Protein AF-A0A7S2KSL6-F1 (afdb_monomer_lite)

Sequence (203 aa):
ATVSHYGGCGVCSNAQDTATLLEHNGDLEELSYLCGVDFNLQRQEGLESTTIFQNTIQCFENMGFTSMCSVIRTQYLLANAGACRIQCAADQPWAVTPNDPDTCEKNPCIQCTDTATLQALRAFAGREQTVSGIITNIAQPCDQFPPLNLDPCPGTGALDDSTYAPSSPPNEAPSSSGFYLCHARIATAFTFLLSFGAVWLQL

pLDDT: mean 71.71, std 21.67, range [28.78, 98.31]

Secondary structure (DSSP, 8-state):
------S---TT-SHHHHHHHHHTTTTHHHHHHHHHHHHHHHHHTT--HHHHHHHHHHHHHHHT--HHHHHHHHHHHHHHHHHSTTTT-TTSTTTT-SB-TTT--B-HHHHHHIIIIIHHHHHHT---GGGTT---SS---TTSS------SSTT-S---TTS-----PPP-PPP-----------SSGGGSTTS-TT--S--

Organism: NCBI:txid163516

Foldseek 3Di:
DDDFFDADAAPQNDPQSVVLCQVCAACPVVLLVVLVVQLVVCVVVVDDPVVSLVVSLVSVVVSRTDSQLSNLSSVLSVQLCVFQVVQQPCPDPCNVAQADPVPLHGGSSVVRSCPRRVVVSCVHNNDDCVRNVNDHSRDDPPVSGDPPPPPVPPDVPDDPPPPDDDDDDDDDDDDDDDDDDDDDDDPDPPPPPPPPPPPPDDD

Structure (mmCIF, N/CA/C/O backbone):
data_AF-A0A7S2KSL6-F1
#
_entry.id   AF-A0A7S2KSL6-F1
#
loop_
_atom_site.group_PDB
_atom_site.id
_atom_site.type_symbol
_atom_site.label_atom_id
_atom_site.label_alt_id
_atom_site.label_comp_id
_atom_site.label_asym_id
_atom_site.label_entity_id
_atom_site.label_seq_id
_atom_site.pdbx_PDB_ins_code
_atom_site.Cartn_x
_atom_site.Cartn_y
_atom_site.Cartn_z
_atom_site.occupancy
_atom_site.B_iso_or_equiv
_atom_site.auth_seq_id
_atom_site.auth_comp_id
_atom_site.auth_asym_id
_atom_site.auth_atom_id
_atom_site.pdbx_PDB_model_num
ATOM 1 N N . ALA A 1 1 ? 5.153 -27.958 -11.351 1.00 44.19 1 ALA A N 1
ATOM 2 C CA . ALA A 1 1 ? 4.894 -26.560 -10.952 1.00 44.19 1 ALA A CA 1
ATOM 3 C C . ALA A 1 1 ? 6.235 -25.879 -10.718 1.00 44.19 1 ALA A C 1
ATOM 5 O O . ALA A 1 1 ? 7.018 -26.399 -9.932 1.00 44.19 1 ALA A O 1
ATOM 6 N N . THR A 1 2 ? 6.523 -24.788 -11.428 1.00 44.00 2 THR A N 1
ATOM 7 C CA . THR A 1 2 ? 7.762 -24.013 -11.250 1.00 44.00 2 THR A CA 1
ATOM 8 C C . THR A 1 2 ? 7.497 -22.890 -10.258 1.00 44.00 2 THR A C 1
ATOM 10 O O . THR A 1 2 ? 6.486 -22.198 -10.362 1.00 44.00 2 THR A O 1
ATOM 13 N N . VAL A 1 3 ? 8.381 -22.728 -9.276 1.00 44.62 3 VAL A N 1
ATOM 14 C CA . VAL A 1 3 ? 8.321 -21.625 -8.312 1.00 44.62 3 VAL A CA 1
ATOM 15 C C . VAL A 1 3 ? 8.627 -20.329 -9.064 1.00 44.62 3 VAL A C 1
ATOM 17 O O . VAL A 1 3 ? 9.759 -20.108 -9.477 1.00 44.62 3 VAL A O 1
ATOM 20 N N . SER A 1 4 ? 7.615 -19.490 -9.283 1.00 51.94 4 SER A N 1
ATOM 21 C CA . SER A 1 4 ? 7.741 -18.217 -10.009 1.00 51.94 4 SER A CA 1
ATOM 22 C C . SER A 1 4 ? 8.128 -17.026 -9.122 1.00 51.94 4 SER A C 1
ATOM 24 O O . SER A 1 4 ? 8.047 -15.888 -9.571 1.00 51.94 4 SER A O 1
ATOM 26 N N . HIS A 1 5 ? 8.498 -17.256 -7.859 1.00 50.75 5 HIS A N 1
ATOM 27 C CA . HIS A 1 5 ? 8.681 -16.194 -6.868 1.00 50.75 5 HIS A CA 1
ATOM 28 C C . HIS A 1 5 ? 9.956 -16.360 -6.036 1.00 50.75 5 HIS A C 1
ATOM 30 O O . HIS A 1 5 ? 10.400 -17.476 -5.773 1.00 50.75 5 HIS A O 1
ATOM 36 N N . TYR A 1 6 ? 10.490 -15.234 -5.558 1.00 46.66 6 TYR A N 1
ATOM 37 C CA . TYR A 1 6 ? 11.565 -15.159 -4.564 1.00 46.66 6 TYR A CA 1
ATOM 38 C C . TYR A 1 6 ? 11.017 -14.611 -3.226 1.00 46.66 6 TYR A C 1
ATOM 40 O O . TYR A 1 6 ? 10.126 -13.763 -3.231 1.00 46.66 6 TYR A O 1
ATOM 48 N N . G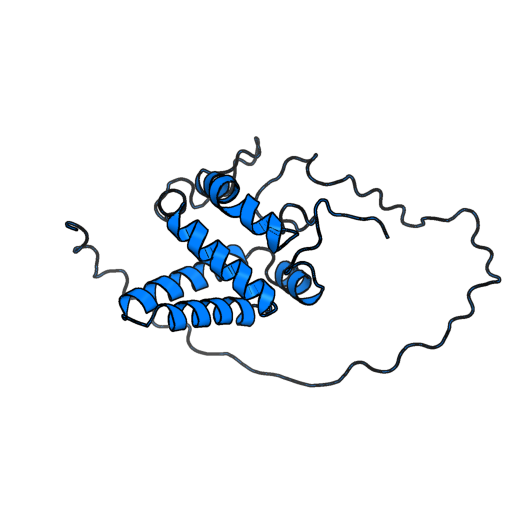LY A 1 7 ? 11.534 -15.082 -2.080 1.00 56.03 7 GLY A N 1
ATOM 49 C CA . GLY A 1 7 ? 11.139 -14.633 -0.727 1.00 56.03 7 GLY A CA 1
ATOM 50 C C . GLY A 1 7 ? 10.279 -15.628 0.075 1.00 56.03 7 GLY A C 1
ATOM 51 O O . GLY A 1 7 ? 9.947 -16.708 -0.406 1.00 56.03 7 GLY A O 1
ATOM 52 N N . GLY A 1 8 ? 9.954 -15.284 1.330 1.00 58.94 8 GLY A N 1
ATOM 53 C CA . GLY A 1 8 ? 9.119 -16.109 2.217 1.00 58.94 8 GLY A CA 1
ATOM 54 C C . GLY A 1 8 ? 7.616 -15.937 1.964 1.00 58.94 8 GLY A C 1
ATOM 55 O O . GLY A 1 8 ? 7.161 -14.855 1.594 1.00 58.94 8 GLY A O 1
ATOM 56 N N . CYS A 1 9 ? 6.827 -16.992 2.193 1.00 68.44 9 CYS A N 1
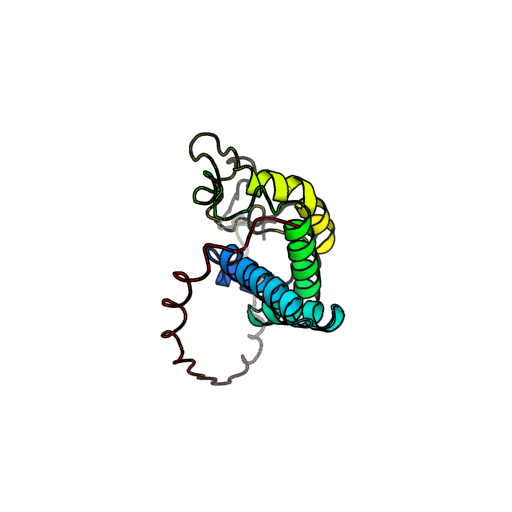ATOM 57 C CA . CYS A 1 9 ? 5.368 -16.877 2.259 1.00 68.44 9 CYS A CA 1
ATOM 58 C C . CYS A 1 9 ? 4.995 -16.107 3.531 1.00 68.44 9 CYS A C 1
ATOM 60 O O . CYS A 1 9 ? 5.179 -16.618 4.634 1.00 68.44 9 CYS A O 1
ATOM 62 N N . GLY A 1 10 ? 4.503 -14.882 3.376 1.00 76.38 10 GLY A N 1
ATOM 63 C CA . GLY A 1 10 ? 4.034 -14.063 4.492 1.00 76.38 10 GLY A CA 1
ATOM 64 C C . GLY A 1 10 ? 2.519 -14.115 4.657 1.00 76.38 10 GLY A C 1
ATOM 65 O O . GLY A 1 10 ? 1.817 -14.844 3.954 1.00 76.38 10 GLY A O 1
ATOM 66 N N . VAL A 1 11 ? 2.015 -13.311 5.588 1.00 85.12 11 VAL A N 1
ATOM 67 C CA . VAL A 1 11 ? 0.604 -13.266 6.000 1.00 85.12 11 VAL A CA 1
ATOM 68 C C . VAL A 1 11 ? -0.347 -12.999 4.824 1.00 85.12 11 VAL A C 1
ATOM 70 O O . VAL A 1 11 ? -1.431 -13.572 4.786 1.00 85.12 11 VAL A O 1
ATOM 73 N N . CYS A 1 12 ? 0.085 -12.209 3.836 1.00 86.88 12 CYS A N 1
ATOM 74 C CA . CYS A 1 12 ? -0.682 -11.856 2.637 1.00 86.88 12 CYS A CA 1
ATOM 75 C C . CYS A 1 12 ? -0.470 -12.816 1.448 1.00 86.88 12 CYS A C 1
ATOM 77 O O . CYS A 1 12 ? -0.846 -12.497 0.325 1.00 86.88 12 CYS A O 1
ATOM 79 N N . SER A 1 13 ? 0.196 -13.963 1.632 1.00 85.88 13 SER A N 1
ATOM 80 C CA . SER A 1 13 ? 0.570 -14.872 0.527 1.00 85.88 13 SER A CA 1
ATOM 81 C C . SER A 1 13 ? -0.388 -16.061 0.339 1.00 85.88 13 SER A C 1
ATOM 83 O O . SER A 1 13 ? -0.014 -17.054 -0.289 1.00 85.88 13 SER A O 1
ATOM 85 N N . ASN A 1 14 ? -1.606 -15.991 0.886 1.00 86.12 14 ASN A N 1
ATOM 86 C CA . ASN A 1 14 ? -2.648 -16.997 0.662 1.00 86.12 14 ASN A CA 1
ATOM 87 C C . ASN A 1 14 ? -3.418 -16.743 -0.652 1.00 86.12 14 ASN A C 1
ATOM 89 O O . ASN A 1 14 ? -3.229 -15.725 -1.320 1.00 86.12 14 ASN A O 1
ATOM 93 N N . ALA A 1 15 ? -4.268 -17.700 -1.038 1.00 88.31 15 ALA A N 1
ATOM 94 C CA . ALA A 1 15 ? -5.001 -17.655 -2.303 1.00 88.31 15 ALA A CA 1
ATOM 95 C C . ALA A 1 15 ? -5.963 -16.459 -2.406 1.00 88.31 15 ALA A C 1
ATOM 97 O O . ALA A 1 15 ? -6.037 -15.854 -3.470 1.00 88.31 15 ALA A O 1
ATOM 98 N N . GLN A 1 16 ? -6.652 -16.103 -1.317 1.00 91.50 16 GLN A N 1
ATOM 99 C CA . GLN A 1 16 ? -7.584 -14.975 -1.295 1.00 91.50 16 GLN A CA 1
ATOM 100 C C . GLN A 1 16 ? -6.840 -13.655 -1.500 1.00 91.50 16 GLN A C 1
ATOM 102 O O . GLN A 1 16 ? -7.156 -12.917 -2.422 1.00 91.50 16 GLN A O 1
ATOM 107 N N . ASP A 1 17 ? -5.804 -13.392 -0.703 1.00 91.12 17 ASP A N 1
ATOM 108 C CA . ASP A 1 17 ? -5.041 -12.146 -0.813 1.00 91.12 17 ASP A CA 1
ATOM 109 C C . ASP A 1 17 ? -4.347 -12.026 -2.173 1.00 91.12 17 ASP A C 1
ATOM 111 O O . ASP A 1 17 ? -4.295 -10.947 -2.755 1.00 91.12 17 ASP A O 1
ATOM 115 N N . THR A 1 18 ? -3.861 -13.145 -2.721 1.00 87.25 18 THR A N 1
ATOM 116 C CA . THR A 1 18 ? -3.295 -13.167 -4.076 1.00 87.25 18 THR A CA 1
ATOM 117 C C . THR A 1 18 ? -4.358 -12.855 -5.131 1.00 87.25 18 THR A C 1
ATOM 119 O O . THR A 1 18 ? -4.070 -12.115 -6.067 1.00 87.25 18 THR A O 1
ATOM 122 N N . ALA A 1 19 ? -5.579 -13.381 -4.990 1.00 90.38 19 ALA A N 1
ATOM 123 C CA . ALA A 1 19 ? -6.682 -13.061 -5.893 1.00 90.38 19 ALA A CA 1
ATOM 124 C C . ALA A 1 19 ? -7.027 -11.567 -5.837 1.00 90.38 19 ALA A C 1
ATOM 126 O O . ALA A 1 19 ? -7.102 -10.942 -6.887 1.00 90.38 19 ALA A O 1
ATOM 127 N N . THR A 1 20 ? -7.098 -10.977 -4.642 1.00 92.00 20 THR A N 1
ATOM 128 C CA . THR A 1 20 ? -7.306 -9.533 -4.450 1.00 92.00 20 THR A CA 1
ATOM 129 C C . THR A 1 20 ? -6.222 -8.697 -5.138 1.00 92.00 20 THR A C 1
ATOM 131 O O . THR A 1 20 ? -6.521 -7.693 -5.778 1.00 92.00 20 THR A O 1
ATOM 134 N N . LEU A 1 21 ? -4.952 -9.120 -5.070 1.00 87.81 21 LEU A N 1
ATOM 135 C CA . LEU A 1 21 ? -3.858 -8.435 -5.774 1.00 87.81 21 LEU A CA 1
ATOM 136 C C . LEU A 1 21 ? -3.984 -8.484 -7.296 1.00 87.81 21 LEU A C 1
ATOM 138 O O . LEU A 1 21 ? -3.516 -7.559 -7.956 1.00 87.81 21 LEU A O 1
ATOM 142 N N . LEU A 1 22 ? -4.529 -9.575 -7.834 1.00 87.69 22 LEU A N 1
ATOM 143 C CA . LEU A 1 22 ? -4.737 -9.758 -9.269 1.00 87.69 22 LEU A CA 1
ATOM 144 C C . LEU A 1 22 ? -5.992 -9.029 -9.757 1.00 87.69 22 LEU A C 1
ATOM 146 O O . LEU A 1 22 ? -5.980 -8.498 -10.862 1.00 87.69 22 LEU A O 1
ATOM 150 N N . GLU A 1 23 ? -7.048 -9.012 -8.943 1.00 91.56 23 GLU A N 1
ATOM 151 C CA . GLU A 1 23 ? -8.298 -8.302 -9.219 1.00 91.56 23 GLU A CA 1
ATOM 152 C C . GLU A 1 23 ? -8.063 -6.794 -9.319 1.00 91.56 23 GLU A C 1
ATOM 154 O O . GLU A 1 23 ? -8.465 -6.186 -10.306 1.00 91.56 23 GLU A O 1
ATOM 159 N N . HIS A 1 24 ? -7.318 -6.228 -8.366 1.00 89.69 24 HIS A N 1
ATOM 160 C CA . HIS A 1 24 ? -6.964 -4.802 -8.329 1.00 89.69 24 HIS A CA 1
ATOM 161 C C . HIS A 1 24 ? -5.602 -4.519 -8.981 1.00 89.69 24 HIS A C 1
ATOM 163 O O . HIS A 1 24 ? -4.813 -3.677 -8.533 1.00 89.69 24 HIS A O 1
ATOM 169 N N . ASN A 1 25 ? -5.246 -5.291 -10.013 1.00 83.94 25 ASN A N 1
ATOM 170 C CA . ASN A 1 25 ? -3.998 -5.061 -10.727 1.00 83.94 25 ASN A CA 1
ATOM 171 C C . ASN A 1 25 ? -4.109 -3.802 -11.599 1.00 83.94 25 ASN A C 1
ATOM 173 O O . ASN A 1 25 ? -4.708 -3.829 -12.673 1.00 83.94 25 ASN A O 1
ATOM 177 N N . GLY A 1 26 ? -3.484 -2.716 -11.147 1.00 78.94 26 GLY A N 1
ATOM 178 C CA . GLY A 1 26 ? -3.447 -1.424 -11.838 1.00 78.94 26 GLY A CA 1
ATOM 179 C C . GLY A 1 26 ? -4.069 -0.275 -11.046 1.00 78.94 26 GLY A C 1
ATOM 180 O O . GLY A 1 26 ? -3.700 0.870 -11.284 1.00 78.94 26 GLY A O 1
ATOM 181 N N . ASP A 1 27 ? -4.940 -0.568 -10.080 1.00 84.12 27 ASP A N 1
ATOM 182 C CA . ASP A 1 27 ? -5.640 0.419 -9.247 1.00 84.12 27 ASP A CA 1
ATOM 183 C C . ASP A 1 27 ? -5.475 0.177 -7.737 1.00 84.12 27 ASP A C 1
ATOM 185 O O . ASP A 1 27 ? -5.869 1.026 -6.938 1.00 84.12 27 ASP A O 1
ATOM 189 N N . LEU A 1 28 ? -4.820 -0.916 -7.313 1.00 86.19 28 LEU A N 1
ATOM 190 C CA . LEU A 1 28 ? -4.573 -1.191 -5.892 1.00 86.19 28 LEU A CA 1
ATOM 191 C C . LEU A 1 28 ? -3.922 -0.012 -5.157 1.00 86.19 28 LEU A C 1
ATOM 193 O O . LEU A 1 28 ? -4.257 0.245 -4.000 1.00 86.19 28 LEU A O 1
ATOM 197 N N . GLU A 1 29 ? -2.980 0.690 -5.790 1.00 81.19 29 GLU A N 1
ATOM 198 C CA . GLU A 1 29 ? -2.324 1.855 -5.185 1.00 81.19 29 GLU A CA 1
ATOM 199 C C . GLU A 1 29 ? -3.311 3.008 -4.961 1.00 81.19 29 GLU A C 1
ATOM 201 O O . GLU A 1 29 ? -3.312 3.609 -3.885 1.00 81.19 29 GLU A O 1
ATOM 206 N N . GLU A 1 30 ? -4.196 3.268 -5.925 1.00 83.88 30 GLU A N 1
ATOM 207 C CA . GLU A 1 30 ? -5.243 4.288 -5.826 1.00 83.88 30 GLU A CA 1
ATOM 208 C C . GLU A 1 30 ? -6.266 3.924 -4.741 1.00 83.88 30 GLU A C 1
ATOM 210 O O . GLU A 1 30 ? -6.570 4.738 -3.867 1.00 83.88 30 GLU A O 1
ATOM 215 N N . LEU A 1 31 ? -6.730 2.674 -4.713 1.00 90.19 31 LEU A N 1
ATOM 216 C CA . LEU A 1 31 ? -7.641 2.180 -3.678 1.00 90.19 31 LEU A CA 1
ATOM 217 C C . LEU A 1 31 ? -7.005 2.241 -2.281 1.00 90.19 31 LEU A C 1
ATOM 219 O O . LEU A 1 31 ? -7.637 2.678 -1.317 1.00 90.19 31 LEU A O 1
ATOM 223 N N . SER A 1 32 ? -5.727 1.872 -2.166 1.00 89.44 32 SER A N 1
ATOM 224 C CA . SER A 1 32 ? -4.966 1.981 -0.913 1.00 89.44 32 SER A CA 1
ATOM 225 C C . SER A 1 32 ? -4.811 3.437 -0.468 1.00 89.44 32 SER A C 1
ATOM 227 O O . SER A 1 32 ? -4.898 3.733 0.726 1.00 89.44 32 SER A O 1
ATOM 229 N N . TYR A 1 33 ? -4.607 4.357 -1.416 1.00 86.38 33 TYR A N 1
ATOM 230 C CA . TYR A 1 33 ? -4.540 5.790 -1.144 1.00 86.38 33 TYR A CA 1
ATOM 231 C C . TYR A 1 33 ? -5.862 6.317 -0.579 1.00 86.38 33 TYR A C 1
ATOM 233 O O . TYR A 1 33 ? -5.842 7.066 0.399 1.00 86.38 33 TYR A O 1
ATOM 241 N N . LEU A 1 34 ? -7.007 5.879 -1.113 1.00 90.75 34 LEU A N 1
ATOM 242 C CA . LEU A 1 34 ? -8.321 6.268 -0.594 1.00 90.75 34 LEU A CA 1
ATOM 243 C C . LEU A 1 34 ? -8.525 5.841 0.866 1.00 90.75 34 LEU A C 1
ATOM 245 O O . LEU A 1 34 ? -9.035 6.636 1.655 1.00 90.75 34 LEU A O 1
ATOM 249 N N . CYS A 1 35 ? -8.041 4.661 1.272 1.00 94.69 35 CYS A N 1
ATOM 250 C CA . CYS A 1 35 ? -8.026 4.283 2.691 1.00 94.69 35 CYS A CA 1
ATOM 251 C C . CYS A 1 35 ? -7.180 5.241 3.546 1.00 94.69 35 CYS A C 1
ATOM 253 O O . CYS A 1 35 ? -7.528 5.542 4.687 1.00 94.69 35 CYS A O 1
ATOM 255 N N . GLY A 1 36 ? -6.071 5.749 3.000 1.00 90.50 36 GLY A N 1
ATOM 256 C CA . GLY A 1 36 ? -5.231 6.754 3.657 1.00 90.50 36 GLY A CA 1
ATOM 257 C C . GLY A 1 36 ? -5.886 8.132 3.750 1.00 90.50 36 GLY A C 1
ATOM 258 O O . GLY A 1 36 ? -5.708 8.832 4.750 1.00 90.50 36 GLY A O 1
ATOM 259 N N . VAL A 1 37 ? -6.660 8.534 2.740 1.00 89.19 37 VAL A N 1
ATOM 260 C CA . VAL A 1 37 ? -7.462 9.766 2.782 1.00 89.19 37 VAL A CA 1
ATOM 261 C C . VAL A 1 37 ? -8.520 9.663 3.875 1.00 89.19 37 VAL A C 1
ATOM 263 O O . VAL A 1 37 ? -8.602 10.555 4.719 1.00 89.19 37 VAL A O 1
ATOM 266 N N . ASP A 1 38 ? -9.262 8.558 3.910 1.00 92.50 38 ASP A N 1
ATOM 267 C CA . ASP A 1 38 ? -10.287 8.297 4.922 1.00 92.50 38 ASP A CA 1
ATOM 268 C C . ASP A 1 38 ? -9.699 8.293 6.345 1.00 92.50 38 ASP A C 1
ATOM 270 O O . ASP A 1 38 ? -10.200 8.991 7.227 1.00 92.50 38 ASP A O 1
ATOM 274 N N . PHE A 1 39 ? -8.545 7.643 6.546 1.00 92.94 39 PHE A N 1
ATOM 275 C CA . PHE A 1 39 ? -7.793 7.714 7.806 1.00 92.94 39 PHE A CA 1
ATOM 276 C C . PHE A 1 39 ? -7.545 9.164 8.259 1.00 92.94 39 PHE A C 1
ATOM 278 O O . PHE A 1 39 ? -7.735 9.511 9.428 1.00 92.94 39 PHE A O 1
ATOM 285 N N . ASN A 1 40 ? -7.109 10.035 7.341 1.00 88.88 40 ASN A N 1
ATOM 286 C CA . ASN A 1 40 ? -6.805 11.428 7.666 1.00 88.88 40 ASN A CA 1
ATOM 287 C C . ASN A 1 40 ? -8.062 12.256 7.956 1.00 88.88 40 ASN A C 1
ATOM 289 O O . ASN A 1 40 ? -8.020 13.090 8.862 1.00 88.88 40 ASN A O 1
ATOM 293 N N . LEU A 1 41 ? -9.157 12.026 7.227 1.00 92.12 41 LEU A N 1
ATOM 294 C CA . LEU A 1 41 ? -10.440 12.694 7.461 1.00 92.12 41 LEU A CA 1
ATOM 295 C C . LEU A 1 41 ? -10.999 12.339 8.840 1.00 92.12 41 LEU A C 1
ATOM 297 O O . LEU A 1 41 ? -11.276 13.233 9.635 1.00 92.12 41 LEU A O 1
ATOM 301 N N . GLN A 1 42 ? -11.041 11.053 9.186 1.00 94.06 42 GLN A N 1
ATOM 302 C CA . GLN A 1 42 ? -11.506 10.607 10.502 1.00 94.06 42 GLN A CA 1
ATOM 303 C C . GLN A 1 42 ? -10.665 11.188 11.649 1.00 94.06 42 GLN A C 1
ATOM 305 O O . GLN A 1 42 ? -11.186 11.549 12.707 1.00 94.06 42 GLN A O 1
ATOM 310 N N . ARG A 1 43 ? -9.350 11.342 11.438 1.00 91.75 43 ARG A N 1
ATOM 311 C CA . ARG A 1 43 ? -8.462 12.001 12.406 1.00 91.75 43 ARG A CA 1
ATOM 312 C C . ARG A 1 43 ? -8.809 13.481 12.599 1.00 91.75 43 ARG A C 1
ATOM 314 O O . ARG A 1 43 ? -8.683 13.986 13.711 1.00 91.75 43 ARG A O 1
ATOM 321 N N . GLN A 1 44 ? -9.222 14.180 11.541 1.00 93.38 44 GLN A N 1
ATOM 322 C CA . GLN A 1 44 ? -9.668 15.579 11.612 1.00 93.38 44 GLN A CA 1
ATOM 323 C C . GLN A 1 44 ? -11.037 15.719 12.287 1.00 93.38 44 GLN A C 1
ATOM 325 O O . GLN A 1 44 ? -11.268 16.694 12.997 1.00 93.38 44 GLN A O 1
ATOM 330 N N . GLU A 1 45 ? -11.910 14.729 12.115 1.00 95.56 45 GLU A N 1
ATOM 331 C CA . GLU A 1 45 ? -13.208 14.635 12.793 1.00 95.56 45 GLU A CA 1
ATOM 332 C C . GLU A 1 45 ? -13.089 14.289 14.289 1.00 95.56 45 GLU A C 1
ATOM 334 O O . GLU A 1 45 ? -14.080 14.329 15.018 1.00 95.56 45 GLU A O 1
ATOM 339 N N . GLY A 1 46 ? -11.878 13.992 14.770 1.00 95.44 46 GLY A N 1
ATOM 340 C CA . GLY A 1 46 ? -11.608 13.722 16.180 1.00 95.44 46 GLY A CA 1
ATOM 341 C C . GLY A 1 46 ? -12.002 12.315 16.625 1.00 95.44 46 GLY A C 1
ATOM 342 O O . GLY A 1 46 ? -12.257 12.109 17.811 1.00 95.44 46 GLY A O 1
ATOM 343 N N . LEU A 1 47 ? -12.064 11.349 15.701 1.00 96.50 47 LEU A N 1
ATOM 344 C CA . LEU A 1 47 ? -12.296 9.950 16.058 1.00 96.50 47 LEU A CA 1
ATOM 345 C C . LEU A 1 47 ? -11.118 9.387 16.870 1.00 96.50 47 LEU A C 1
ATOM 347 O O . LEU A 1 47 ? -9.957 9.751 16.677 1.00 96.50 47 LEU A O 1
ATOM 351 N N . GLU A 1 48 ? -11.428 8.449 17.764 1.00 96.88 48 GLU A N 1
ATOM 352 C CA . GLU A 1 48 ? -10.429 7.723 18.551 1.00 96.88 48 GLU A CA 1
ATOM 353 C C . GLU A 1 48 ? -9.482 6.916 17.654 1.00 96.88 48 GLU A C 1
ATOM 355 O O . GLU A 1 48 ? -9.924 6.211 16.744 1.00 96.88 48 GLU A O 1
ATOM 360 N N . SER A 1 49 ? -8.178 6.944 17.949 1.00 93.31 49 SER A N 1
ATOM 361 C CA . SER A 1 49 ? -7.140 6.286 17.136 1.00 93.31 49 SER A CA 1
ATOM 362 C C . SER A 1 49 ? -7.394 4.794 16.904 1.00 93.31 49 SER A C 1
ATOM 364 O O . SER A 1 49 ? -7.086 4.273 15.834 1.00 93.31 49 SER A O 1
ATOM 366 N N . THR A 1 50 ? -7.959 4.094 17.892 1.00 95.06 50 THR A N 1
ATOM 367 C CA . THR A 1 50 ? -8.331 2.676 17.769 1.00 95.06 50 THR A CA 1
ATOM 368 C C . THR A 1 50 ? -9.455 2.474 16.760 1.00 95.06 50 THR A C 1
ATOM 370 O O . THR A 1 50 ? -9.369 1.562 15.942 1.00 95.06 50 THR A O 1
ATOM 373 N N . THR A 1 51 ? -10.469 3.338 16.773 1.00 96.75 51 THR A N 1
ATOM 374 C CA . THR A 1 51 ? -11.568 3.326 15.801 1.00 96.75 51 THR A CA 1
ATOM 375 C C . THR A 1 51 ? -11.056 3.615 14.395 1.00 96.75 51 THR A C 1
ATOM 377 O O . THR A 1 51 ? -11.371 2.864 13.478 1.00 96.75 51 THR A O 1
ATOM 380 N N . ILE A 1 52 ? -10.210 4.638 14.230 1.00 95.38 52 ILE A N 1
ATOM 381 C CA . ILE A 1 52 ? -9.630 4.980 12.924 1.00 95.38 52 ILE A CA 1
ATOM 382 C C . ILE A 1 52 ? -8.835 3.790 12.370 1.00 95.38 52 ILE A C 1
ATOM 384 O O . ILE A 1 52 ? -9.019 3.402 11.219 1.00 95.38 52 ILE A O 1
ATOM 388 N N . PHE A 1 53 ? -7.995 3.164 13.201 1.00 95.56 53 PHE A N 1
ATOM 389 C CA . PHE A 1 53 ? -7.209 1.998 12.796 1.00 95.56 53 PHE A CA 1
ATOM 390 C C . PHE A 1 53 ? -8.096 0.831 12.335 1.00 95.56 53 PHE A C 1
ATOM 392 O O . PHE A 1 53 ? -7.821 0.232 11.298 1.00 95.56 53 PHE A O 1
ATOM 399 N N . GLN A 1 54 ? -9.184 0.539 13.058 1.00 97.62 54 GLN A N 1
ATOM 400 C CA . GLN A 1 54 ? -10.144 -0.503 12.668 1.00 97.62 54 GLN A CA 1
ATOM 401 C C . GLN A 1 54 ? -10.885 -0.160 11.372 1.00 97.62 54 GLN A C 1
ATOM 403 O O . GLN A 1 54 ? -11.023 -1.018 10.505 1.00 97.62 54 GLN A O 1
ATOM 408 N N . ASN A 1 55 ? -11.291 1.096 11.184 1.00 97.50 55 ASN A N 1
ATOM 409 C CA . ASN A 1 55 ? -11.924 1.532 9.941 1.00 97.50 55 ASN A CA 1
ATOM 410 C C . ASN A 1 55 ? -10.968 1.402 8.746 1.00 97.50 55 ASN A C 1
ATOM 412 O O . ASN A 1 55 ? -11.374 0.986 7.664 1.00 97.50 55 ASN A O 1
ATOM 416 N N . THR A 1 56 ? -9.677 1.687 8.939 1.00 96.75 56 THR A N 1
ATOM 417 C CA . THR A 1 56 ? -8.674 1.498 7.882 1.00 96.75 56 THR A CA 1
ATOM 418 C C . THR A 1 56 ? -8.404 0.022 7.583 1.00 96.75 56 THR A C 1
ATOM 420 O O . THR A 1 56 ? -8.191 -0.319 6.422 1.00 96.75 56 THR A O 1
ATOM 423 N N . ILE A 1 57 ? -8.450 -0.868 8.583 1.00 97.75 57 ILE A N 1
ATOM 424 C CA . ILE A 1 57 ? -8.428 -2.324 8.347 1.00 97.75 57 ILE A CA 1
ATOM 425 C C . ILE A 1 57 ? -9.637 -2.722 7.503 1.00 97.75 57 ILE A C 1
ATOM 427 O O . ILE A 1 57 ? -9.471 -3.365 6.469 1.00 97.75 57 ILE A O 1
ATOM 431 N N . GLN A 1 58 ? -10.833 -2.275 7.896 1.00 98.31 58 GLN A N 1
ATOM 432 C CA . GLN A 1 58 ? -12.069 -2.573 7.178 1.00 98.31 58 GLN A CA 1
ATOM 433 C C . GLN A 1 58 ? -12.017 -2.084 5.726 1.00 98.31 58 GLN A C 1
ATOM 435 O O . GLN A 1 58 ? -12.537 -2.749 4.836 1.00 98.31 58 GLN A O 1
ATOM 440 N N . CYS A 1 59 ? -11.359 -0.953 5.463 1.00 98.00 59 CYS A N 1
ATOM 441 C CA . CYS A 1 59 ? -11.152 -0.449 4.109 1.00 98.00 59 CYS A CA 1
ATOM 442 C C . CYS A 1 59 ? -10.392 -1.456 3.223 1.00 98.00 59 CYS A C 1
ATOM 444 O O . CYS A 1 59 ? -10.821 -1.720 2.102 1.00 98.00 59 CYS A O 1
ATOM 446 N N . PHE A 1 60 ? -9.327 -2.087 3.734 1.00 97.38 60 PHE A N 1
ATOM 447 C CA . PHE A 1 60 ? -8.608 -3.147 3.013 1.00 97.38 60 PHE A CA 1
ATOM 448 C C . PHE A 1 60 ? -9.3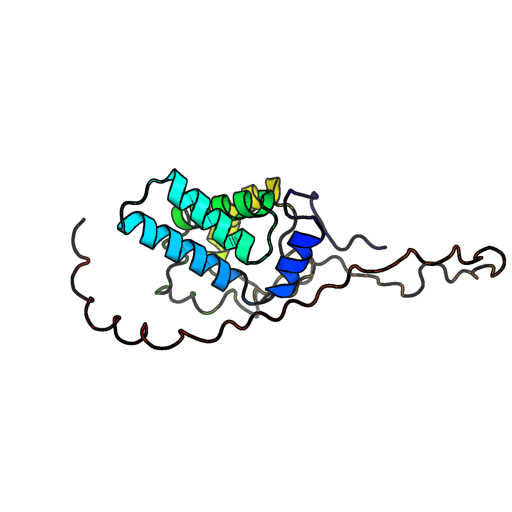93 -4.461 2.939 1.00 97.38 60 PHE A C 1
ATOM 450 O O . PHE A 1 60 ? -9.390 -5.115 1.897 1.00 97.38 60 PHE A O 1
ATOM 457 N N . GLU A 1 61 ? -10.109 -4.837 3.999 1.00 98.06 61 GLU A N 1
ATOM 458 C CA . GLU A 1 61 ? -10.970 -6.026 3.972 1.00 98.06 61 GLU A CA 1
ATOM 459 C C . GLU A 1 61 ? -12.073 -5.895 2.914 1.00 98.06 61 GLU A C 1
ATOM 461 O O . GLU A 1 61 ? -12.359 -6.850 2.194 1.00 98.06 61 GLU A O 1
ATOM 466 N N . ASN A 1 62 ? -12.630 -4.692 2.745 1.00 97.69 62 ASN A N 1
ATOM 467 C CA . ASN A 1 62 ? -13.632 -4.395 1.722 1.00 97.69 62 ASN A CA 1
ATOM 468 C C . ASN A 1 62 ? -13.080 -4.491 0.291 1.00 97.69 62 ASN A C 1
ATOM 470 O O . ASN A 1 62 ? -13.865 -4.674 -0.636 1.00 97.69 62 ASN A O 1
ATOM 474 N N . MET A 1 63 ? -11.758 -4.401 0.097 1.00 95.81 63 MET A N 1
ATOM 475 C CA . MET A 1 63 ? -11.131 -4.703 -1.198 1.00 95.81 63 MET A CA 1
ATOM 476 C C . MET A 1 63 ? -11.046 -6.207 -1.471 1.00 95.81 63 MET A C 1
ATOM 478 O O . MET A 1 63 ? -10.853 -6.594 -2.618 1.00 95.81 63 MET A O 1
ATOM 482 N N . GLY A 1 64 ? -11.168 -7.048 -0.438 1.00 96.69 64 GLY A N 1
ATOM 483 C CA . GLY A 1 64 ? -11.087 -8.506 -0.530 1.00 96.69 64 GLY A CA 1
ATOM 484 C C . GLY A 1 64 ? -9.927 -9.129 0.248 1.00 96.69 64 GLY A C 1
ATOM 485 O O . GLY A 1 64 ? -9.784 -10.354 0.244 1.00 96.69 64 GLY A O 1
ATOM 486 N N . PHE A 1 65 ? -9.083 -8.341 0.920 1.00 95.69 65 PHE A N 1
ATOM 487 C CA . PHE A 1 65 ? -7.995 -8.891 1.732 1.00 95.69 65 PHE A CA 1
ATOM 488 C C . PHE A 1 65 ? -8.520 -9.606 2.983 1.00 95.69 65 PHE A C 1
ATOM 490 O O . PHE A 1 65 ? -9.520 -9.226 3.591 1.00 95.69 65 PHE A O 1
ATOM 497 N N . THR A 1 66 ? -7.803 -10.637 3.413 1.00 95.88 66 THR A N 1
ATOM 498 C CA . THR A 1 66 ? -8.018 -11.281 4.706 1.00 95.88 66 THR A CA 1
ATOM 499 C C . THR A 1 66 ? -7.723 -10.309 5.846 1.00 95.88 66 THR A C 1
ATOM 501 O O . THR A 1 66 ? -6.905 -9.398 5.713 1.00 95.88 66 THR A O 1
ATOM 504 N N . SER A 1 67 ? -8.338 -10.528 7.010 1.00 95.75 67 SER A N 1
ATOM 505 C CA . SER A 1 67 ? -8.183 -9.622 8.157 1.00 95.75 67 SER A CA 1
ATOM 506 C C . SER A 1 67 ? -6.724 -9.434 8.582 1.00 95.75 67 SER A C 1
ATOM 508 O O . SER A 1 67 ? -6.244 -8.317 8.771 1.00 95.75 67 SER A O 1
ATOM 510 N N . MET A 1 68 ? -5.959 -10.528 8.629 1.00 92.00 68 MET A N 1
ATOM 511 C CA . MET A 1 68 ? -4.543 -10.468 8.989 1.00 92.00 68 MET A CA 1
ATOM 512 C C . MET A 1 68 ? -3.705 -9.721 7.944 1.00 92.00 68 MET A C 1
ATOM 514 O O . MET A 1 68 ? -2.803 -8.973 8.321 1.00 92.00 68 MET A O 1
ATOM 518 N N . CYS A 1 69 ? -3.995 -9.878 6.647 1.00 92.31 69 CYS A N 1
ATOM 519 C CA . CYS A 1 69 ? -3.309 -9.100 5.617 1.00 92.31 69 CYS A CA 1
ATOM 520 C C . CYS A 1 69 ? -3.687 -7.614 5.685 1.00 92.31 69 CYS A C 1
ATOM 522 O O . CYS A 1 69 ? -2.814 -6.752 5.578 1.00 92.31 69 CYS A O 1
ATOM 524 N N . SER A 1 70 ? -4.957 -7.312 5.950 1.00 95.19 70 SER A N 1
ATOM 525 C CA . SER A 1 70 ? -5.468 -5.949 6.107 1.00 95.19 70 SER A CA 1
ATOM 526 C C . SER A 1 70 ? -4.783 -5.205 7.251 1.00 95.19 70 SER A C 1
ATOM 528 O O . SER A 1 70 ? -4.363 -4.070 7.061 1.00 95.19 70 SER A O 1
ATOM 530 N N . VAL A 1 71 ? -4.534 -5.859 8.394 1.00 93.88 71 VAL A N 1
ATOM 531 C CA . VAL A 1 71 ? -3.733 -5.277 9.491 1.00 93.88 71 VAL A CA 1
ATOM 532 C C . VAL A 1 71 ? -2.341 -4.860 9.012 1.00 93.88 71 VAL A C 1
ATOM 534 O O . VAL A 1 71 ? -1.892 -3.748 9.299 1.00 93.88 71 VAL A O 1
ATOM 537 N N . ILE A 1 72 ? -1.651 -5.731 8.272 1.00 90.88 72 ILE A N 1
ATOM 538 C CA . ILE A 1 72 ? -0.306 -5.440 7.761 1.00 90.88 72 ILE A CA 1
ATOM 539 C C . ILE A 1 72 ? -0.343 -4.303 6.732 1.00 90.88 72 ILE A C 1
ATOM 541 O O . ILE A 1 72 ? 0.481 -3.389 6.796 1.00 90.88 72 ILE A O 1
ATOM 545 N N . ARG A 1 73 ? -1.325 -4.311 5.824 1.00 90.44 73 ARG A N 1
ATOM 546 C CA . ARG A 1 73 ? -1.552 -3.244 4.837 1.00 90.44 73 ARG A CA 1
ATOM 547 C C . ARG A 1 73 ? -1.831 -1.898 5.507 1.00 90.44 73 ARG A C 1
ATOM 549 O O . ARG A 1 73 ? -1.235 -0.900 5.110 1.00 90.44 73 ARG A O 1
ATOM 556 N N . THR A 1 74 ? -2.646 -1.869 6.561 1.00 92.88 74 THR A N 1
ATOM 557 C CA . THR A 1 74 ? -2.895 -0.663 7.361 1.00 92.88 74 THR A CA 1
ATOM 558 C C . THR A 1 74 ? -1.616 -0.158 8.016 1.00 92.88 74 THR A C 1
ATOM 560 O O . THR A 1 74 ? -1.297 1.019 7.891 1.00 92.88 74 THR A O 1
ATOM 563 N N . GLN A 1 75 ? -0.837 -1.016 8.679 1.00 89.69 75 GLN A N 1
ATOM 564 C CA . GLN A 1 75 ? 0.422 -0.579 9.296 1.00 89.69 75 GLN A CA 1
ATOM 565 C C . GLN A 1 75 ? 1.400 -0.008 8.268 1.00 89.69 75 GLN A C 1
ATOM 567 O O . GLN A 1 75 ? 2.025 1.022 8.520 1.00 89.69 75 GLN A O 1
ATOM 572 N N . TYR A 1 76 ? 1.491 -0.639 7.100 1.00 87.44 76 TYR A N 1
ATOM 573 C CA . TYR A 1 76 ? 2.302 -0.152 5.994 1.00 87.44 76 TYR A CA 1
ATOM 574 C C . TYR A 1 76 ? 1.838 1.213 5.484 1.00 87.44 76 TYR A C 1
ATOM 576 O O . TYR A 1 76 ? 2.653 2.124 5.365 1.00 87.44 76 TYR A O 1
ATOM 584 N N . LEU A 1 77 ? 0.534 1.384 5.255 1.00 88.88 77 LEU A N 1
ATOM 585 C CA . LEU A 1 77 ? -0.059 2.659 4.856 1.00 88.88 77 LEU A CA 1
ATOM 586 C C . LEU A 1 77 ? 0.308 3.776 5.843 1.00 88.88 77 LEU A C 1
ATOM 588 O O . LEU A 1 77 ? 0.744 4.847 5.425 1.00 88.88 77 LEU A O 1
ATOM 592 N N . LEU A 1 78 ? 0.183 3.521 7.148 1.00 87.00 78 LEU A N 1
ATOM 593 C CA . LEU A 1 78 ? 0.490 4.504 8.191 1.00 87.00 78 LEU A CA 1
ATOM 594 C C . LEU A 1 78 ? 1.984 4.808 8.292 1.00 87.00 78 LEU A C 1
ATOM 596 O O . LEU A 1 78 ? 2.366 5.972 8.424 1.00 87.00 78 LEU A O 1
ATOM 600 N N . ALA A 1 79 ? 2.832 3.784 8.195 1.00 85.38 79 ALA A N 1
ATOM 601 C CA . ALA A 1 79 ? 4.277 3.966 8.165 1.00 85.38 79 ALA A CA 1
ATOM 602 C C . ALA A 1 79 ? 4.699 4.800 6.945 1.00 85.38 79 ALA A C 1
ATOM 604 O O . ALA A 1 79 ? 5.502 5.724 7.079 1.00 85.38 79 ALA A O 1
ATOM 605 N N . ASN A 1 80 ? 4.106 4.532 5.777 1.00 84.31 80 ASN A N 1
ATOM 606 C CA . ASN A 1 80 ? 4.437 5.231 4.540 1.00 84.31 80 ASN A CA 1
ATOM 607 C C . ASN A 1 80 ? 3.939 6.679 4.572 1.00 84.31 80 ASN A C 1
ATOM 609 O O . ASN A 1 80 ? 4.681 7.605 4.248 1.00 84.31 80 ASN A O 1
ATOM 613 N N . ALA A 1 81 ? 2.718 6.899 5.064 1.00 82.88 81 ALA A N 1
ATOM 614 C CA . ALA A 1 81 ? 2.169 8.235 5.275 1.00 82.88 81 ALA A CA 1
ATOM 615 C C . ALA A 1 81 ? 3.004 9.063 6.266 1.00 82.88 81 ALA A C 1
ATOM 617 O O . ALA A 1 81 ? 3.092 10.280 6.120 1.00 82.88 81 ALA A O 1
ATOM 618 N N . GLY A 1 82 ? 3.633 8.428 7.260 1.00 83.81 82 GLY A N 1
ATOM 619 C CA . GLY A 1 82 ? 4.541 9.093 8.194 1.00 83.81 82 GLY A CA 1
ATOM 620 C C . GLY A 1 82 ? 5.907 9.426 7.588 1.00 83.81 82 GLY A C 1
ATOM 621 O O . GLY A 1 82 ? 6.387 10.549 7.739 1.00 83.81 82 GLY A O 1
ATOM 622 N N . ALA A 1 83 ? 6.532 8.467 6.900 1.00 87.25 83 ALA A N 1
ATOM 623 C CA . ALA A 1 83 ? 7.914 8.584 6.429 1.00 87.25 83 ALA A CA 1
ATOM 624 C C . ALA A 1 83 ? 8.051 9.279 5.064 1.00 87.25 83 ALA A C 1
ATOM 626 O O . ALA A 1 83 ? 9.007 10.018 4.838 1.00 87.25 83 ALA A O 1
ATOM 627 N N . CYS A 1 84 ? 7.090 9.068 4.162 1.00 87.62 84 CYS A N 1
ATOM 628 C CA . CYS A 1 84 ? 7.198 9.436 2.750 1.00 87.62 84 CYS A CA 1
ATOM 629 C C . CYS A 1 84 ? 6.200 10.507 2.306 1.00 87.62 84 CYS A C 1
ATOM 631 O O . CYS A 1 84 ? 6.126 10.814 1.118 1.00 87.62 84 CYS A O 1
ATOM 633 N N . ARG A 1 85 ? 5.483 11.143 3.247 1.00 85.75 85 ARG A N 1
ATOM 634 C CA . ARG A 1 85 ? 4.441 12.151 2.970 1.00 85.75 85 ARG A CA 1
ATOM 635 C C . ARG A 1 85 ? 4.840 13.186 1.923 1.00 85.75 85 ARG A C 1
ATOM 637 O O . ARG A 1 85 ? 4.061 13.484 1.032 1.00 85.75 85 ARG A O 1
ATOM 644 N N . ILE A 1 86 ? 6.029 13.769 2.078 1.00 86.50 86 ILE A N 1
ATOM 645 C CA . ILE A 1 86 ? 6.501 14.861 1.218 1.00 86.50 86 ILE A CA 1
ATOM 646 C C . ILE A 1 86 ? 6.832 14.326 -0.174 1.00 86.50 86 ILE A C 1
ATOM 648 O O . ILE A 1 86 ? 6.430 14.918 -1.167 1.00 86.50 86 ILE A O 1
ATOM 652 N N . GLN A 1 87 ? 7.520 13.184 -0.244 1.00 89.19 87 GLN A N 1
ATOM 653 C CA . GLN A 1 87 ? 7.915 12.584 -1.517 1.00 89.19 87 GLN A CA 1
ATOM 654 C C . GLN A 1 87 ? 6.708 12.083 -2.311 1.00 89.19 87 GLN A C 1
ATOM 656 O O . GLN A 1 87 ? 6.736 12.100 -3.534 1.00 89.19 87 GLN A O 1
ATOM 661 N N . CYS A 1 88 ? 5.647 11.666 -1.624 1.00 85.44 88 CYS A N 1
ATOM 662 C CA . CYS A 1 88 ? 4.434 11.121 -2.226 1.00 85.44 88 CYS A CA 1
ATOM 663 C C . CYS A 1 88 ? 3.273 12.124 -2.299 1.00 85.44 88 CYS A C 1
ATOM 665 O O . CYS A 1 88 ? 2.137 11.722 -2.544 1.00 85.44 88 CYS A O 1
ATOM 667 N N . ALA A 1 89 ? 3.515 13.416 -2.060 1.00 83.94 89 ALA A N 1
ATOM 668 C CA . ALA A 1 89 ? 2.467 14.422 -2.174 1.00 83.94 89 ALA A CA 1
ATOM 669 C C . ALA A 1 89 ? 2.039 14.605 -3.645 1.00 83.94 89 ALA A C 1
ATOM 671 O O . ALA A 1 89 ? 2.862 14.560 -4.559 1.00 83.94 89 ALA A O 1
ATOM 672 N N . ALA A 1 90 ? 0.740 14.813 -3.877 1.00 80.31 90 ALA A N 1
ATOM 673 C CA . ALA A 1 90 ? 0.169 14.892 -5.226 1.00 80.31 90 ALA A CA 1
ATOM 674 C C . ALA A 1 90 ? 0.633 16.126 -6.028 1.00 80.31 90 ALA A C 1
ATOM 676 O O . ALA A 1 90 ? 0.478 16.164 -7.244 1.00 80.31 90 ALA A O 1
ATOM 677 N N . ASP A 1 91 ? 1.190 17.134 -5.355 1.00 83.94 91 ASP A N 1
ATOM 678 C CA . ASP A 1 91 ? 1.752 18.347 -5.952 1.00 83.94 91 ASP A CA 1
ATOM 679 C C . ASP A 1 91 ? 3.218 18.188 -6.391 1.00 83.94 91 ASP A C 1
ATOM 681 O O . ASP A 1 91 ? 3.792 19.113 -6.970 1.00 83.94 91 ASP A O 1
ATOM 685 N N . GLN A 1 92 ? 3.832 17.026 -6.146 1.00 85.62 92 GLN A N 1
ATOM 686 C CA . GLN A 1 92 ? 5.196 16.760 -6.583 1.00 85.62 92 GLN A CA 1
ATOM 687 C C . GLN A 1 92 ? 5.284 16.610 -8.110 1.00 85.62 92 GLN A C 1
ATOM 689 O O . GLN A 1 92 ? 4.412 15.999 -8.733 1.00 85.62 92 GLN A O 1
ATOM 694 N N . PRO A 1 93 ? 6.380 17.076 -8.739 1.00 81.31 93 PRO A N 1
ATOM 695 C CA . PRO A 1 93 ? 6.525 17.038 -10.194 1.00 81.31 93 PRO A CA 1
ATOM 696 C C . PRO A 1 93 ? 6.617 15.614 -10.767 1.00 81.31 93 PRO A C 1
ATOM 698 O O . PRO A 1 93 ? 6.421 15.422 -11.963 1.00 81.31 93 PRO A O 1
ATOM 701 N N . TRP A 1 94 ? 6.894 14.612 -9.929 1.00 79.62 94 TRP A N 1
ATOM 702 C CA . TRP A 1 94 ? 6.993 13.200 -10.307 1.00 79.62 94 TRP A CA 1
ATOM 703 C C . TRP A 1 94 ? 5.747 12.367 -9.962 1.00 79.62 94 TRP A C 1
ATOM 705 O O . TRP A 1 94 ? 5.766 11.152 -10.140 1.00 79.62 94 TRP A O 1
ATOM 715 N N . ALA A 1 95 ? 4.661 12.982 -9.479 1.00 76.31 95 ALA A N 1
ATOM 716 C CA . ALA A 1 95 ? 3.467 12.261 -9.022 1.00 76.31 95 ALA A CA 1
ATOM 717 C C . ALA A 1 95 ? 2.752 11.457 -10.130 1.00 76.31 95 ALA A C 1
ATOM 719 O O . ALA A 1 95 ? 2.041 10.504 -9.833 1.00 76.31 95 ALA A O 1
ATOM 720 N N . VAL A 1 96 ? 2.946 11.823 -11.402 1.00 77.00 96 VAL A N 1
ATOM 721 C CA . VAL A 1 96 ? 2.275 11.194 -12.558 1.00 77.00 96 VAL A CA 1
ATOM 722 C C . VAL A 1 96 ? 3.083 10.082 -13.226 1.00 77.00 96 VAL A C 1
ATOM 724 O O . VAL A 1 96 ? 2.533 9.343 -14.040 1.00 77.00 96 VAL A O 1
ATOM 727 N N . THR A 1 97 ? 4.371 9.951 -12.898 1.00 84.50 97 THR A N 1
ATOM 728 C CA . THR A 1 97 ? 5.265 8.980 -13.539 1.00 84.50 97 THR A CA 1
ATOM 729 C C . THR A 1 97 ? 5.936 8.121 -12.466 1.00 84.50 97 THR A C 1
ATOM 731 O O . THR A 1 97 ? 6.735 8.652 -11.691 1.00 84.50 97 THR A O 1
ATOM 734 N N . PRO A 1 98 ? 5.643 6.809 -12.390 1.00 84.12 98 PRO A N 1
ATOM 735 C CA . PRO A 1 98 ? 6.189 5.939 -11.348 1.00 84.12 98 PRO A CA 1
ATOM 736 C C . PRO A 1 98 ? 7.709 5.773 -11.465 1.00 84.12 98 PRO A C 1
ATOM 738 O O . PRO A 1 98 ? 8.420 5.811 -10.460 1.00 84.12 98 PRO A O 1
ATOM 741 N N . ASN A 1 99 ? 8.236 5.639 -12.680 1.00 88.38 99 ASN A N 1
ATOM 742 C CA . ASN A 1 99 ? 9.668 5.552 -12.927 1.00 88.38 99 ASN A CA 1
ATOM 743 C C . ASN A 1 99 ? 10.041 5.962 -14.357 1.00 88.38 99 ASN A C 1
ATOM 745 O O . ASN A 1 99 ? 9.179 6.062 -15.229 1.00 88.38 99 ASN A O 1
ATOM 749 N N . ASP A 1 100 ? 11.327 6.220 -14.582 1.00 87.75 100 ASP A N 1
ATOM 750 C CA . ASP A 1 100 ? 11.874 6.474 -15.912 1.00 87.75 100 ASP A CA 1
ATOM 751 C C . ASP A 1 100 ? 11.750 5.200 -16.778 1.00 87.75 100 ASP A C 1
ATOM 753 O O . ASP A 1 100 ? 12.208 4.134 -16.356 1.00 87.75 100 ASP A O 1
ATOM 757 N N . PRO A 1 101 ? 11.120 5.267 -17.964 1.00 81.38 101 PRO A N 1
ATOM 758 C CA . PRO A 1 101 ? 10.870 4.086 -18.789 1.00 81.38 101 PRO A CA 1
ATOM 759 C C . PRO A 1 101 ? 12.130 3.521 -19.462 1.00 81.38 101 PRO A C 1
ATOM 761 O O . PRO A 1 101 ? 12.148 2.335 -19.789 1.00 81.38 101 PRO A O 1
ATOM 764 N N . ASP A 1 102 ? 13.171 4.333 -19.662 1.00 83.44 102 ASP A N 1
ATOM 765 C CA . ASP A 1 102 ? 14.403 3.930 -20.344 1.00 83.44 102 ASP A CA 1
ATOM 766 C C . ASP A 1 102 ? 15.421 3.355 -19.352 1.00 83.44 102 ASP A C 1
ATOM 768 O O . ASP A 1 102 ? 16.114 2.378 -19.648 1.00 83.44 102 ASP A O 1
ATOM 772 N N . THR A 1 103 ? 15.514 3.944 -18.157 1.00 87.31 103 THR A N 1
ATOM 773 C CA . THR A 1 103 ? 16.487 3.540 -17.126 1.00 87.31 103 THR A CA 1
ATOM 774 C C . THR A 1 103 ? 15.887 2.667 -16.024 1.00 87.31 103 THR A C 1
ATOM 776 O O . THR A 1 103 ? 16.630 2.091 -15.228 1.00 87.31 103 THR A O 1
ATOM 779 N N . CYS A 1 104 ? 14.555 2.550 -15.966 1.00 86.31 104 CYS A N 1
ATOM 780 C CA . CYS A 1 104 ? 13.789 1.974 -14.855 1.00 86.31 104 CYS A CA 1
ATOM 781 C C . CYS A 1 104 ? 13.978 2.705 -13.509 1.00 86.31 104 CYS A C 1
ATOM 783 O O . CYS A 1 104 ? 13.517 2.199 -12.479 1.00 86.31 104 CYS A O 1
ATOM 785 N N . GLU A 1 105 ? 14.616 3.883 -13.480 1.00 89.75 105 GLU A N 1
ATOM 786 C CA . GLU A 1 105 ? 14.872 4.638 -12.250 1.00 89.75 105 GLU A CA 1
ATOM 787 C C . GLU A 1 105 ? 13.559 5.09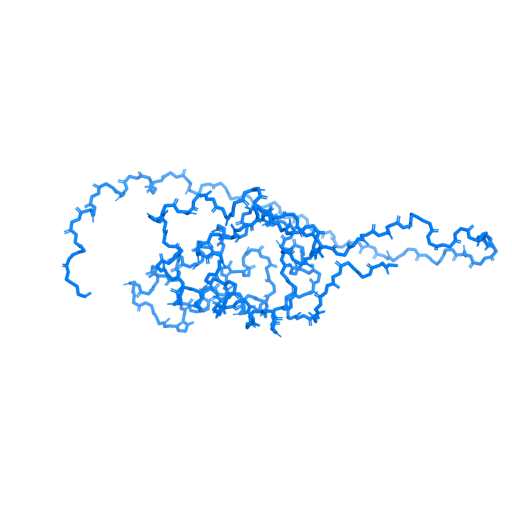5 -11.598 1.00 89.75 105 GLU A C 1
ATOM 789 O O . GLU A 1 105 ? 12.800 5.887 -12.156 1.00 89.75 105 GLU A O 1
ATOM 794 N N . LYS A 1 106 ? 13.281 4.572 -10.398 1.00 89.44 106 LYS A N 1
ATOM 795 C CA . LYS A 1 106 ? 12.068 4.865 -9.618 1.00 89.44 106 LYS A CA 1
ATOM 796 C C . LYS A 1 106 ? 11.975 6.341 -9.255 1.00 89.44 106 LYS A C 1
ATOM 798 O O . LYS A 1 106 ? 12.985 6.962 -8.950 1.00 89.44 106 LYS A O 1
ATOM 803 N N . ASN A 1 107 ? 10.768 6.894 -9.202 1.00 91.00 107 ASN A N 1
ATOM 804 C CA . ASN A 1 107 ? 10.586 8.256 -8.713 1.00 91.00 107 ASN A CA 1
ATOM 805 C C . ASN A 1 107 ? 10.872 8.366 -7.192 1.00 91.00 107 ASN A C 1
ATOM 807 O O . ASN A 1 107 ? 10.879 7.351 -6.484 1.00 91.00 107 ASN A O 1
ATOM 811 N N . PRO A 1 108 ? 11.063 9.582 -6.647 1.00 91.94 108 PRO A N 1
ATOM 812 C CA . PRO A 1 108 ? 11.348 9.774 -5.223 1.00 91.94 108 PRO A CA 1
ATOM 813 C C . PRO A 1 108 ? 10.300 9.203 -4.254 1.00 91.94 108 PRO A C 1
ATOM 815 O O . PRO A 1 108 ? 10.664 8.764 -3.161 1.00 91.94 108 PRO A O 1
ATOM 818 N N . CYS A 1 109 ? 9.014 9.166 -4.625 1.00 88.00 109 CYS A N 1
ATOM 819 C CA . CYS A 1 109 ? 7.974 8.554 -3.790 1.00 88.00 109 CYS A CA 1
ATOM 820 C C . CYS A 1 109 ? 8.179 7.040 -3.658 1.00 88.00 109 CYS A C 1
ATOM 822 O O . CYS A 1 109 ? 8.206 6.510 -2.543 1.00 88.00 109 CYS A O 1
ATOM 824 N N . ILE A 1 110 ? 8.368 6.345 -4.782 1.00 86.50 110 ILE A N 1
ATOM 825 C CA . ILE A 1 110 ? 8.567 4.895 -4.801 1.00 86.50 110 ILE A CA 1
ATOM 826 C C . ILE A 1 110 ? 9.907 4.546 -4.148 1.00 86.50 110 ILE A C 1
ATOM 828 O O . ILE A 1 110 ? 9.954 3.635 -3.331 1.00 86.50 110 ILE A O 1
ATOM 832 N N . GLN A 1 111 ? 10.977 5.310 -4.403 1.00 89.31 111 GLN A N 1
ATOM 833 C CA . GLN A 1 111 ? 12.261 5.124 -3.712 1.00 89.31 111 GLN A CA 1
ATOM 834 C C . GLN A 1 111 ? 12.125 5.272 -2.187 1.00 89.31 111 GLN A C 1
ATOM 836 O O . GLN A 1 111 ? 12.678 4.472 -1.427 1.00 89.31 111 GLN A O 1
ATOM 841 N N . CYS A 1 112 ? 11.372 6.272 -1.717 1.00 87.94 112 CYS A N 1
ATOM 842 C CA . CYS A 1 112 ? 11.114 6.441 -0.289 1.00 87.94 112 CYS A CA 1
ATOM 843 C C . CYS A 1 112 ? 10.342 5.246 0.274 1.00 87.94 112 CYS A C 1
ATOM 845 O O . CYS A 1 112 ? 10.742 4.674 1.287 1.00 87.94 112 CYS A O 1
ATOM 847 N N . THR A 1 113 ? 9.279 4.840 -0.417 1.00 85.69 113 THR A N 1
ATOM 848 C CA . THR A 1 113 ? 8.422 3.718 -0.029 1.00 85.69 113 THR A CA 1
ATOM 849 C C . THR A 1 113 ? 9.236 2.418 0.080 1.00 85.69 113 THR A C 1
ATOM 851 O O . THR A 1 113 ? 9.210 1.761 1.128 1.00 85.69 113 THR A O 1
ATOM 854 N N . ASP A 1 114 ? 10.048 2.122 -0.944 1.00 80.81 114 ASP A N 1
ATOM 855 C CA . ASP A 1 114 ? 10.994 1.002 -1.012 1.00 80.81 114 ASP A CA 1
ATOM 856 C C . ASP A 1 114 ? 11.941 0.952 0.197 1.00 80.81 114 ASP A C 1
ATOM 858 O O . ASP A 1 114 ? 12.207 -0.115 0.755 1.00 80.81 114 ASP A O 1
ATOM 862 N N . THR A 1 115 ? 12.453 2.110 0.613 1.00 80.25 115 THR A N 1
ATOM 863 C CA . THR A 1 115 ? 13.498 2.194 1.642 1.00 80.25 115 THR A CA 1
ATOM 864 C C . THR A 1 115 ? 12.917 2.221 3.054 1.00 80.25 115 THR A C 1
ATOM 866 O O . THR A 1 115 ? 13.428 1.562 3.957 1.00 80.25 115 THR A O 1
ATOM 869 N N . ALA A 1 116 ? 11.852 2.995 3.265 1.00 70.44 116 ALA A N 1
ATOM 870 C CA . ALA A 1 116 ? 11.324 3.287 4.593 1.00 70.44 116 ALA A CA 1
ATOM 871 C C . ALA A 1 116 ? 10.373 2.206 5.116 1.00 70.44 116 ALA A C 1
ATOM 873 O O . ALA A 1 116 ? 10.265 2.017 6.326 1.00 70.44 116 ALA A O 1
ATOM 874 N N . THR A 1 117 ? 9.654 1.520 4.224 1.00 69.06 117 THR A N 1
ATOM 875 C CA . THR A 1 117 ? 8.493 0.711 4.633 1.00 69.06 117 THR A CA 1
ATOM 876 C C . THR A 1 117 ? 8.435 -0.665 3.990 1.00 69.06 117 THR A C 1
ATOM 878 O O . THR A 1 117 ? 7.930 -1.607 4.604 1.00 69.06 117 THR A O 1
ATOM 881 N N . LEU A 1 118 ? 9.026 -0.825 2.808 1.00 69.50 118 LEU A N 1
ATOM 882 C CA . LEU A 1 118 ? 8.946 -2.062 2.040 1.00 69.50 118 LEU A CA 1
ATOM 883 C C . LEU A 1 118 ? 9.708 -3.223 2.684 1.00 69.50 118 LEU A C 1
ATOM 885 O O . LEU A 1 118 ? 9.240 -4.356 2.671 1.00 69.50 118 LEU A O 1
ATOM 889 N N . GLN A 1 119 ? 10.859 -2.970 3.314 1.00 67.62 119 GLN A N 1
ATOM 890 C CA . GLN A 1 119 ? 11.609 -4.041 3.979 1.00 67.62 119 GLN A CA 1
ATOM 891 C C . GLN A 1 119 ? 10.826 -4.642 5.159 1.00 67.62 119 GLN A C 1
ATOM 893 O O . GLN A 1 119 ? 10.835 -5.859 5.352 1.00 67.62 119 GLN A O 1
ATOM 898 N N . ALA A 1 120 ? 10.107 -3.805 5.913 1.00 66.31 120 ALA A N 1
ATOM 899 C CA . ALA A 1 120 ? 9.222 -4.259 6.981 1.00 66.31 120 ALA A CA 1
ATOM 900 C C . ALA A 1 120 ? 7.986 -4.971 6.412 1.00 66.31 120 ALA A C 1
ATOM 902 O O . ALA A 1 120 ? 7.627 -6.041 6.899 1.00 66.31 120 ALA A O 1
ATOM 903 N N . LEU A 1 121 ? 7.380 -4.438 5.344 1.00 72.06 121 LEU A N 1
ATOM 904 C CA . LEU A 1 121 ? 6.245 -5.078 4.679 1.00 72.06 121 LEU A CA 1
ATOM 905 C C . LEU A 1 121 ? 6.609 -6.484 4.188 1.00 72.06 121 LEU A C 1
ATOM 907 O O . LEU A 1 121 ? 5.927 -7.445 4.534 1.00 72.06 121 LEU A O 1
ATOM 911 N N . ARG A 1 122 ? 7.720 -6.633 3.463 1.00 71.94 122 ARG A N 1
ATOM 912 C CA . ARG A 1 122 ? 8.202 -7.923 2.939 1.00 71.94 122 ARG A CA 1
ATOM 913 C C . ARG A 1 122 ? 8.454 -8.954 4.031 1.00 71.94 122 ARG A C 1
ATOM 915 O O . ARG A 1 122 ? 8.207 -10.137 3.812 1.00 71.94 122 ARG A O 1
ATOM 922 N N . ALA A 1 123 ? 8.912 -8.520 5.206 1.00 73.62 123 ALA A N 1
ATOM 923 C CA . ALA A 1 123 ? 9.159 -9.418 6.330 1.00 73.62 123 ALA A CA 1
ATOM 924 C C . ALA A 1 123 ? 7.873 -10.067 6.875 1.00 73.62 123 ALA A C 1
ATOM 926 O O . ALA A 1 123 ? 7.934 -11.192 7.369 1.00 73.62 123 ALA A O 1
ATOM 927 N N . PHE A 1 124 ? 6.719 -9.392 6.772 1.00 80.19 124 PHE A N 1
ATOM 928 C CA . PHE A 1 124 ? 5.458 -9.855 7.370 1.00 80.19 124 PHE A CA 1
ATOM 929 C C . PHE A 1 124 ? 4.366 -10.197 6.349 1.00 80.19 124 PHE A C 1
ATOM 931 O O . PHE A 1 124 ? 3.744 -11.252 6.458 1.00 80.19 124 PHE A O 1
ATOM 938 N N . ALA A 1 125 ? 4.122 -9.353 5.344 1.00 80.94 125 ALA A N 1
ATOM 939 C CA . ALA A 1 125 ? 3.129 -9.599 4.295 1.00 80.94 125 ALA A CA 1
ATOM 940 C C . ALA A 1 125 ? 3.561 -10.716 3.338 1.00 80.94 125 ALA A C 1
ATOM 942 O O . ALA A 1 125 ? 2.725 -11.484 2.857 1.00 80.94 125 ALA A O 1
ATOM 943 N N . GLY A 1 126 ? 4.865 -10.852 3.098 1.00 77.81 126 GLY A N 1
ATOM 944 C CA . GLY A 1 126 ? 5.402 -11.765 2.094 1.00 77.81 126 GLY A CA 1
ATOM 945 C C . GLY A 1 126 ? 5.493 -11.094 0.728 1.00 77.81 126 GLY A C 1
ATOM 946 O O . GLY A 1 126 ? 6.094 -10.028 0.609 1.00 77.81 126 GLY A O 1
ATOM 947 N N . ARG A 1 127 ? 4.948 -11.738 -0.310 1.00 70.94 127 ARG A N 1
ATOM 948 C CA . ARG A 1 127 ? 5.142 -11.314 -1.705 1.00 70.94 127 ARG A CA 1
ATOM 949 C C . ARG A 1 127 ? 4.406 -10.015 -2.056 1.00 70.94 127 ARG A C 1
ATOM 951 O O . ARG A 1 127 ? 3.251 -9.820 -1.690 1.00 70.94 127 ARG A O 1
ATOM 958 N N . GLU A 1 128 ? 5.065 -9.175 -2.852 1.00 73.75 128 GLU A N 1
ATOM 959 C CA . GLU A 1 128 ? 4.509 -7.956 -3.460 1.00 73.75 128 GLU A CA 1
ATOM 960 C C . GLU A 1 128 ? 4.254 -8.160 -4.954 1.00 73.75 128 GLU A C 1
ATOM 962 O O . GLU A 1 128 ? 4.858 -9.043 -5.567 1.00 73.75 128 GLU A O 1
ATOM 967 N N . GLN A 1 129 ? 3.402 -7.326 -5.562 1.00 75.62 129 GLN A N 1
ATOM 968 C CA . GLN A 1 129 ? 3.066 -7.417 -6.990 1.00 75.62 129 GLN A CA 1
ATOM 969 C C . GLN A 1 129 ? 4.321 -7.399 -7.881 1.00 75.62 129 GLN A C 1
ATOM 971 O O . GLN A 1 129 ? 4.490 -8.283 -8.722 1.00 75.62 129 GLN A O 1
ATOM 976 N N . THR A 1 130 ? 5.254 -6.480 -7.607 1.00 73.25 130 THR A N 1
ATOM 977 C CA . THR A 1 130 ? 6.485 -6.254 -8.388 1.00 73.25 130 THR A CA 1
ATOM 978 C C . THR A 1 130 ? 7.439 -7.450 -8.433 1.00 73.25 130 THR A C 1
ATOM 980 O O . THR A 1 130 ? 8.205 -7.574 -9.381 1.00 73.25 130 THR A O 1
ATOM 983 N N . VAL A 1 131 ? 7.375 -8.361 -7.456 1.00 69.12 131 VAL A N 1
ATOM 984 C CA . VAL A 1 131 ? 8.213 -9.579 -7.388 1.00 69.12 131 VAL A CA 1
ATOM 985 C C . VAL A 1 131 ? 7.403 -10.872 -7.534 1.00 69.12 131 VAL A C 1
ATOM 987 O O . VAL A 1 131 ? 7.933 -11.970 -7.365 1.00 69.12 131 VAL A O 1
ATOM 990 N N . SER A 1 132 ? 6.109 -10.752 -7.844 1.00 69.94 132 SER A N 1
ATOM 991 C CA . SER A 1 132 ? 5.187 -11.883 -8.027 1.00 69.94 132 SER A CA 1
ATOM 992 C C . SER A 1 132 ? 4.894 -12.193 -9.495 1.00 69.94 132 SER A C 1
ATOM 994 O O . SER A 1 132 ? 4.015 -13.004 -9.776 1.00 69.94 132 SER A O 1
ATOM 996 N N . GLY A 1 133 ? 5.588 -11.540 -10.434 1.00 69.75 133 GLY A N 1
ATOM 997 C CA . GLY A 1 133 ? 5.275 -11.636 -11.863 1.00 69.75 133 GLY A CA 1
ATOM 998 C C . GLY A 1 133 ? 3.929 -10.999 -12.233 1.00 69.75 133 GLY A C 1
ATOM 999 O O . GLY A 1 133 ? 3.389 -11.296 -13.296 1.00 69.75 133 GLY A O 1
ATOM 1000 N N . ILE A 1 134 ? 3.382 -10.148 -11.357 1.00 75.56 134 ILE A N 1
ATOM 1001 C CA . ILE A 1 134 ? 2.198 -9.335 -11.637 1.00 75.56 134 ILE A CA 1
ATOM 1002 C C . ILE A 1 134 ? 2.688 -8.074 -12.351 1.00 75.56 134 ILE A C 1
ATOM 1004 O O . ILE A 1 134 ? 3.556 -7.367 -11.840 1.00 75.56 134 ILE A O 1
ATOM 1008 N N . ILE A 1 135 ? 2.164 -7.822 -13.552 1.00 75.19 135 ILE A N 1
ATOM 1009 C CA . ILE A 1 135 ? 2.551 -6.663 -14.362 1.00 75.19 135 ILE A CA 1
ATOM 1010 C C . ILE A 1 135 ? 1.925 -5.414 -13.742 1.00 75.19 135 ILE A C 1
ATOM 1012 O O . ILE A 1 135 ? 0.705 -5.269 -13.781 1.00 75.19 135 ILE A O 1
ATOM 1016 N N . THR A 1 136 ? 2.75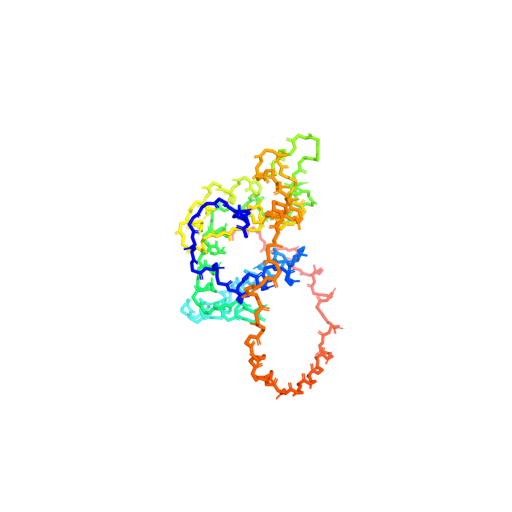8 -4.526 -13.201 1.00 78.44 136 THR A N 1
ATOM 1017 C CA . THR A 1 136 ? 2.347 -3.220 -12.667 1.00 78.44 136 THR A CA 1
ATOM 1018 C C . THR A 1 136 ? 2.755 -2.092 -13.621 1.00 78.44 136 THR A C 1
ATOM 1020 O O . THR A 1 136 ? 3.454 -2.310 -14.611 1.00 78.44 136 THR A O 1
ATOM 1023 N N . ASN A 1 137 ? 2.341 -0.861 -13.317 1.00 77.38 137 ASN A N 1
ATOM 1024 C CA . ASN A 1 137 ? 2.784 0.351 -14.014 1.00 77.38 137 ASN A CA 1
ATOM 1025 C C . ASN A 1 137 ? 4.221 0.788 -13.645 1.00 77.38 137 ASN A C 1
ATOM 1027 O O . ASN A 1 137 ? 4.705 1.768 -14.203 1.00 77.38 137 ASN A O 1
ATOM 1031 N N . ILE A 1 138 ? 4.904 0.088 -12.730 1.00 80.50 138 ILE A N 1
ATOM 1032 C CA . ILE A 1 138 ? 6.282 0.383 -12.318 1.00 80.50 138 ILE A CA 1
ATOM 1033 C C . ILE A 1 138 ? 7.227 -0.529 -13.104 1.00 80.50 138 ILE A C 1
ATOM 1035 O O . ILE A 1 138 ? 7.335 -1.720 -12.792 1.00 80.50 138 ILE A O 1
ATOM 1039 N N . ALA A 1 139 ? 7.958 0.010 -14.081 1.00 80.69 139 ALA A N 1
ATOM 1040 C CA . ALA A 1 139 ? 8.904 -0.801 -14.849 1.00 80.69 139 ALA A CA 1
ATOM 1041 C C . ALA A 1 139 ? 9.991 -1.391 -13.925 1.00 80.69 139 ALA A C 1
ATOM 1043 O O . ALA A 1 139 ? 10.565 -0.684 -13.097 1.00 80.69 139 ALA A O 1
ATOM 1044 N N . GLN A 1 140 ? 10.254 -2.694 -14.030 1.00 78.06 140 GLN A N 1
ATOM 1045 C CA . GLN A 1 140 ? 11.322 -3.365 -13.283 1.00 78.06 140 GLN A CA 1
ATOM 1046 C C . GLN A 1 140 ? 12.433 -3.804 -14.247 1.00 78.06 140 GLN A C 1
ATOM 1048 O O . GLN A 1 140 ? 12.140 -4.128 -15.402 1.00 78.06 140 GLN A O 1
ATOM 1053 N N . PRO A 1 141 ? 13.694 -3.885 -13.785 1.00 76.44 141 PRO A N 1
ATOM 1054 C CA . PRO A 1 141 ? 14.766 -4.509 -14.550 1.00 76.44 141 PRO A CA 1
ATOM 1055 C C . PRO A 1 141 ? 14.414 -5.947 -14.965 1.00 76.44 141 PRO A C 1
ATOM 1057 O O . PRO A 1 141 ? 13.814 -6.706 -14.201 1.00 76.44 141 PRO A O 1
ATOM 1060 N N . CYS A 1 142 ? 14.807 -6.339 -16.180 1.00 71.38 142 CYS A N 1
ATOM 1061 C CA . CYS A 1 142 ? 14.459 -7.644 -16.762 1.00 71.38 142 CYS A CA 1
ATOM 1062 C C . CYS A 1 142 ? 15.033 -8.848 -15.990 1.00 71.38 142 CYS A C 1
ATOM 1064 O O . CYS A 1 142 ? 14.556 -9.965 -16.169 1.00 71.38 142 CYS A O 1
ATOM 1066 N N . ASP A 1 143 ? 16.047 -8.641 -15.150 1.00 71.94 143 ASP A N 1
ATOM 1067 C CA . ASP A 1 143 ? 16.688 -9.666 -14.320 1.00 71.94 143 ASP A CA 1
ATOM 1068 C C . ASP A 1 143 ? 15.994 -9.887 -12.962 1.00 71.94 143 ASP A C 1
ATOM 1070 O O . ASP A 1 143 ? 16.315 -10.850 -12.265 1.00 71.94 143 ASP A O 1
ATOM 1074 N N . GLN A 1 144 ? 15.015 -9.049 -12.593 1.00 65.31 144 GLN A N 1
ATOM 1075 C CA . GLN A 1 144 ? 14.234 -9.224 -11.362 1.00 65.31 144 GLN A CA 1
ATOM 1076 C C . GLN A 1 144 ? 13.141 -10.289 -11.476 1.00 65.31 144 GLN A C 1
ATOM 1078 O O . GLN A 1 144 ? 12.649 -10.782 -10.458 1.00 65.31 144 GLN A O 1
ATOM 1083 N N . PHE A 1 145 ? 12.782 -10.682 -12.697 1.00 61.75 145 PHE A N 1
ATOM 1084 C CA . PHE A 1 145 ? 11.879 -11.799 -12.929 1.00 61.75 145 PHE A CA 1
ATOM 1085 C C . PHE A 1 145 ? 12.707 -13.056 -13.208 1.00 61.75 145 PHE A C 1
ATOM 1087 O O . PHE A 1 145 ? 13.532 -13.045 -14.126 1.00 61.75 145 PHE A O 1
ATOM 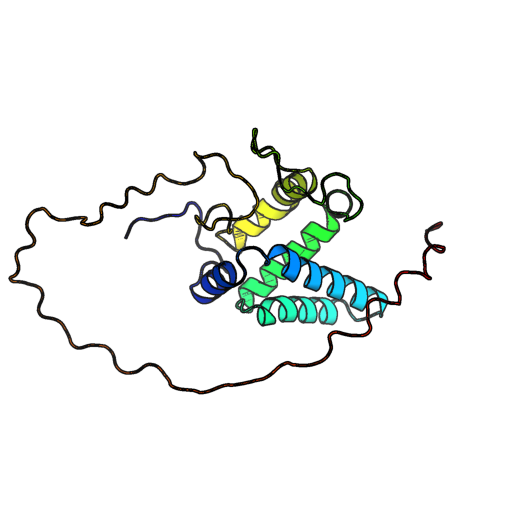1094 N N . PRO A 1 146 ? 12.513 -14.162 -12.461 1.00 53.72 146 PRO A N 1
ATOM 1095 C CA . PRO A 1 146 ? 13.142 -15.418 -12.836 1.00 53.72 146 PRO A CA 1
ATOM 1096 C C . PRO A 1 146 ? 12.698 -15.768 -14.262 1.00 53.72 146 PRO A C 1
ATOM 1098 O O . PRO A 1 146 ? 11.497 -15.702 -14.543 1.00 53.72 146 PRO A O 1
ATOM 1101 N N . PRO A 1 147 ? 13.619 -16.148 -15.168 1.00 56.34 147 PRO A N 1
ATOM 1102 C CA . PRO A 1 147 ? 13.232 -16.604 -16.490 1.00 56.34 147 PRO A CA 1
ATOM 1103 C C . PRO A 1 147 ? 12.307 -17.808 -16.317 1.00 56.34 147 PRO A C 1
ATOM 1105 O O . PRO A 1 147 ? 12.720 -18.878 -15.861 1.00 56.34 147 PRO A O 1
ATOM 1108 N N . LEU A 1 148 ? 11.029 -17.618 -16.638 1.00 54.34 148 LEU A N 1
ATOM 1109 C CA . LEU A 1 148 ? 10.043 -18.684 -16.618 1.00 54.34 148 LEU A CA 1
ATOM 1110 C C . LEU A 1 148 ? 10.344 -19.608 -17.797 1.00 54.34 148 LEU A C 1
ATOM 1112 O O . LEU A 1 148 ? 9.838 -19.418 -18.900 1.00 54.34 148 LEU A O 1
ATOM 1116 N N . ASN A 1 149 ? 11.176 -20.623 -17.564 1.00 53.41 149 ASN A N 1
ATOM 1117 C CA . ASN A 1 149 ? 11.251 -21.766 -18.462 1.00 53.41 149 ASN A CA 1
ATOM 1118 C C . ASN A 1 149 ? 10.000 -22.621 -18.235 1.00 53.41 149 ASN A C 1
ATOM 1120 O O . ASN A 1 149 ? 9.986 -23.556 -17.430 1.00 53.41 149 ASN A O 1
ATOM 1124 N N . LEU A 1 150 ? 8.912 -22.215 -18.883 1.00 54.06 150 LEU A N 1
ATOM 1125 C CA . LEU A 1 150 ? 7.715 -23.025 -18.999 1.00 54.06 150 LEU A CA 1
ATOM 1126 C C . LEU A 1 150 ? 8.023 -24.104 -20.033 1.00 54.06 150 LEU A C 1
ATOM 1128 O O . LEU A 1 150 ? 7.763 -23.914 -21.215 1.00 54.06 150 LEU A O 1
ATOM 1132 N N . ASP A 1 151 ? 8.595 -25.224 -19.590 1.00 56.44 151 ASP A N 1
ATOM 1133 C CA . ASP A 1 151 ? 8.456 -26.461 -20.348 1.00 56.44 151 ASP A CA 1
ATOM 1134 C C . ASP A 1 151 ? 6.955 -26.795 -20.328 1.00 56.44 151 ASP A C 1
ATOM 1136 O O . ASP A 1 151 ? 6.421 -27.090 -19.252 1.00 56.44 151 ASP A O 1
ATOM 1140 N N . PRO A 1 152 ? 6.233 -26.692 -21.461 1.00 56.47 152 PRO A N 1
ATOM 1141 C CA . PRO A 1 152 ? 4.807 -27.004 -21.499 1.00 56.47 152 PRO A CA 1
ATOM 1142 C C . PRO A 1 152 ? 4.546 -28.492 -21.223 1.00 56.47 152 PRO A C 1
ATOM 1144 O O . PRO A 1 152 ? 3.396 -28.894 -21.057 1.00 56.47 152 PRO A O 1
ATOM 1147 N N . CYS A 1 153 ? 5.595 -29.318 -21.188 1.00 52.06 153 CYS A N 1
ATOM 1148 C CA . CYS A 1 153 ? 5.545 -30.758 -21.029 1.00 52.06 153 CYS A CA 1
ATOM 1149 C C . CYS A 1 153 ? 6.721 -31.258 -20.168 1.00 52.06 153 CYS A C 1
ATOM 1151 O O . CYS A 1 153 ? 7.561 -32.012 -20.676 1.00 52.06 153 CYS A O 1
ATOM 1153 N N . PRO A 1 154 ? 6.772 -30.914 -18.865 1.00 45.22 154 PRO A N 1
ATOM 1154 C CA . PRO A 1 154 ? 7.833 -31.381 -17.986 1.00 45.22 154 PRO A CA 1
ATOM 1155 C C . PRO A 1 154 ? 7.652 -32.891 -17.784 1.00 45.22 154 PRO A C 1
ATOM 1157 O O . PRO A 1 154 ? 6.877 -33.324 -16.934 1.00 45.22 154 PRO A O 1
ATOM 1160 N N . GLY A 1 155 ? 8.312 -33.697 -18.621 1.00 49.69 155 GLY A N 1
ATOM 1161 C CA . GLY A 1 155 ? 8.182 -35.157 -18.609 1.00 49.69 155 GLY A CA 1
ATOM 1162 C C . GLY A 1 155 ? 7.710 -35.836 -19.900 1.00 49.69 155 GLY A C 1
ATOM 1163 O O . GLY A 1 155 ? 7.313 -36.990 -19.827 1.00 49.69 155 GLY A O 1
ATOM 1164 N N . THR A 1 156 ? 7.805 -35.229 -21.092 1.00 49.69 156 THR A N 1
ATOM 1165 C CA . THR A 1 156 ? 7.630 -35.986 -22.367 1.00 49.69 156 THR A CA 1
ATOM 1166 C C . THR A 1 156 ? 8.790 -36.930 -22.717 1.00 49.69 156 THR A C 1
ATOM 1168 O O . THR A 1 156 ? 8.891 -37.425 -23.840 1.00 49.69 156 THR A O 1
ATOM 1171 N N . GLY A 1 157 ? 9.608 -37.312 -21.735 1.00 51.97 157 GLY A N 1
ATOM 1172 C CA . GLY A 1 157 ? 10.130 -38.673 -21.742 1.00 51.97 157 GLY A CA 1
ATOM 1173 C C . GLY A 1 157 ? 8.947 -39.626 -21.580 1.00 51.97 157 GLY A C 1
ATOM 1174 O O . GLY A 1 157 ? 8.576 -39.899 -20.451 1.00 51.97 157 GLY A O 1
ATOM 1175 N N . ALA A 1 158 ? 8.335 -40.025 -22.703 1.00 46.66 158 ALA A N 1
ATOM 1176 C CA . ALA A 1 158 ? 7.280 -41.032 -22.852 1.00 46.66 158 ALA A CA 1
ATOM 1177 C C . ALA A 1 158 ? 6.521 -41.359 -21.551 1.00 46.66 158 ALA A C 1
ATOM 1179 O O . ALA A 1 158 ? 6.911 -42.257 -20.805 1.00 46.66 158 ALA A O 1
ATOM 1180 N N . LEU A 1 159 ? 5.430 -40.638 -21.287 1.00 47.16 159 LEU A N 1
ATOM 1181 C CA . LEU A 1 159 ? 4.468 -41.053 -20.271 1.00 47.16 159 LEU A CA 1
ATOM 1182 C C . LEU A 1 159 ? 3.933 -42.438 -20.671 1.00 47.16 159 LEU A C 1
ATOM 1184 O O . LEU A 1 159 ? 3.271 -42.577 -21.698 1.00 47.16 159 LEU A O 1
ATOM 1188 N N . ASP A 1 160 ? 4.276 -43.459 -19.889 1.00 49.69 160 ASP A N 1
ATOM 1189 C CA . ASP A 1 160 ? 3.644 -44.774 -19.938 1.00 49.69 160 ASP A CA 1
ATOM 1190 C C . ASP A 1 160 ? 2.171 -44.604 -19.530 1.00 49.69 160 ASP A C 1
ATOM 1192 O O . ASP A 1 160 ? 1.849 -44.313 -18.376 1.00 49.69 160 ASP A O 1
ATOM 1196 N N . ASP A 1 161 ? 1.290 -44.757 -20.516 1.00 50.38 161 ASP A N 1
ATOM 1197 C CA . ASP A 1 161 ? -0.169 -44.603 -20.455 1.00 50.38 161 ASP A CA 1
ATOM 1198 C C . ASP A 1 161 ? -0.868 -45.646 -19.548 1.00 50.38 161 ASP A C 1
ATOM 1200 O O . ASP A 1 161 ? -2.091 -45.736 -19.505 1.00 50.38 161 ASP A O 1
ATOM 1204 N N . SER A 1 162 ? -0.124 -46.473 -18.801 1.00 47.88 162 SER A N 1
ATOM 1205 C CA . SER A 1 162 ? -0.704 -47.560 -18.000 1.00 47.88 162 SER A CA 1
ATOM 1206 C C . SER A 1 162 ? -1.068 -47.214 -16.549 1.00 47.88 162 SER A C 1
ATOM 1208 O O . SER A 1 162 ? -1.656 -48.060 -15.873 1.00 47.88 162 SER A O 1
ATOM 1210 N N . THR A 1 163 ? -0.773 -46.009 -16.036 1.00 44.44 163 THR A N 1
ATOM 1211 C CA . THR A 1 163 ? -0.942 -45.724 -14.588 1.00 44.44 163 THR A CA 1
ATOM 1212 C C . THR A 1 163 ? -1.913 -44.610 -14.198 1.00 44.44 163 THR A C 1
ATOM 1214 O O . THR A 1 163 ? -2.192 -44.470 -13.006 1.00 44.44 163 THR A O 1
ATOM 1217 N N . TYR A 1 164 ? -2.513 -43.869 -15.135 1.00 41.47 164 TYR A N 1
ATOM 1218 C CA . TYR A 1 164 ? -3.483 -42.822 -14.782 1.00 41.47 164 TYR A CA 1
ATOM 1219 C C . TYR A 1 164 ? -4.934 -43.278 -14.988 1.00 41.47 164 TYR A C 1
ATOM 1221 O O . TYR A 1 164 ? -5.604 -42.912 -15.949 1.00 41.47 164 TYR A O 1
ATOM 1229 N N . ALA A 1 165 ? -5.447 -44.074 -14.048 1.00 42.94 165 ALA A N 1
ATOM 1230 C CA . ALA A 1 165 ? -6.891 -44.203 -13.879 1.00 42.94 165 ALA A CA 1
ATOM 1231 C C . ALA A 1 165 ? -7.412 -42.939 -13.162 1.00 42.94 165 ALA A C 1
ATOM 1233 O O . ALA A 1 165 ? -6.932 -42.635 -12.066 1.00 42.94 165 ALA A O 1
ATOM 1234 N N . PRO A 1 166 ? -8.373 -42.184 -13.726 1.00 41.38 166 PRO A N 1
ATOM 1235 C CA . PRO A 1 166 ? -8.905 -41.001 -13.066 1.00 41.38 166 PRO A CA 1
ATOM 1236 C C . PRO A 1 166 ? -9.707 -41.419 -11.829 1.00 41.38 166 PRO A C 1
ATOM 1238 O O . PRO A 1 166 ? -10.757 -42.054 -11.936 1.00 41.38 166 PRO A O 1
ATOM 1241 N N . SER A 1 167 ? -9.234 -41.043 -10.640 1.00 47.38 167 SER A N 1
ATOM 1242 C CA . SER A 1 167 ? -10.096 -41.005 -9.461 1.00 47.38 167 SER A CA 1
ATOM 1243 C C . SER A 1 167 ? -11.124 -39.888 -9.653 1.00 47.38 167 SER A C 1
ATOM 1245 O O . SER A 1 167 ? -10.765 -38.765 -10.001 1.00 47.38 167 SER A O 1
ATOM 1247 N N . SER A 1 168 ? -12.393 -40.239 -9.459 1.00 49.97 168 SER A N 1
ATOM 1248 C CA . SER A 1 168 ? -13.605 -39.426 -9.617 1.00 49.97 168 SER A CA 1
ATOM 1249 C C . SER A 1 168 ? -13.481 -37.949 -9.193 1.00 49.97 168 SER A C 1
ATOM 1251 O O . SER A 1 168 ? -12.808 -37.659 -8.201 1.00 49.97 168 SER A O 1
ATOM 1253 N N . PRO A 1 169 ? -14.173 -37.020 -9.887 1.00 43.06 169 PRO A N 1
ATOM 1254 C CA . PRO A 1 169 ? -14.106 -35.590 -9.592 1.00 43.06 169 PRO A CA 1
ATOM 1255 C C . PRO A 1 169 ? -14.648 -35.270 -8.185 1.00 43.06 169 PRO A C 1
ATOM 1257 O O . PRO A 1 169 ? -15.629 -35.889 -7.764 1.00 43.06 169 PRO A O 1
ATOM 1260 N N . PRO A 1 170 ? -14.058 -34.304 -7.453 1.00 44.56 170 PRO A N 1
ATOM 1261 C CA . PRO A 1 170 ? -14.631 -33.816 -6.204 1.00 44.56 170 PRO A CA 1
ATOM 1262 C C . PRO A 1 170 ? -15.969 -33.115 -6.462 1.00 44.56 170 PRO A C 1
ATOM 1264 O O . PRO A 1 170 ? -16.107 -32.347 -7.415 1.00 44.56 170 PRO A O 1
ATOM 1267 N N . ASN A 1 171 ? -16.939 -33.395 -5.593 1.00 45.50 171 ASN A N 1
ATOM 1268 C CA . ASN A 1 171 ? -18.285 -32.832 -5.611 1.00 45.50 171 ASN A CA 1
ATOM 1269 C C . ASN A 1 171 ? -18.299 -31.294 -5.507 1.00 45.50 171 ASN A C 1
ATOM 1271 O O . ASN A 1 171 ? -17.613 -30.722 -4.666 1.00 45.50 171 ASN A O 1
ATOM 1275 N N . GLU A 1 172 ? -19.150 -30.706 -6.351 1.00 43.84 172 GLU A N 1
ATOM 1276 C CA . GLU A 1 172 ? -19.942 -29.471 -6.210 1.00 43.84 172 GLU A CA 1
ATOM 1277 C C . GLU A 1 172 ? -19.286 -28.195 -5.643 1.00 43.84 172 GLU A C 1
ATOM 1279 O O . GLU A 1 172 ? -18.948 -28.072 -4.468 1.00 43.84 172 GLU A O 1
ATOM 1284 N N . ALA A 1 173 ? -19.255 -27.164 -6.495 1.00 37.25 173 ALA A N 1
ATOM 1285 C CA . ALA A 1 173 ? -19.165 -25.768 -6.083 1.00 37.25 173 ALA A CA 1
ATOM 1286 C C . ALA A 1 173 ? -20.434 -25.354 -5.306 1.00 37.25 173 ALA A C 1
ATOM 1288 O O . ALA A 1 173 ? -21.535 -25.732 -5.719 1.00 37.25 173 ALA A O 1
ATOM 1289 N N . PRO A 1 174 ? -20.344 -24.526 -4.247 1.00 39.41 174 PRO A N 1
ATOM 1290 C CA . PRO A 1 174 ? -21.535 -23.939 -3.661 1.00 39.41 174 PRO A CA 1
ATOM 1291 C C . PRO A 1 174 ? -22.126 -22.914 -4.633 1.00 39.41 174 PRO A C 1
ATOM 1293 O O . PRO A 1 174 ? -21.464 -21.961 -5.045 1.00 39.41 174 PRO A O 1
ATOM 1296 N N . SER A 1 175 ? -23.401 -23.096 -4.971 1.00 44.31 175 SER A N 1
ATOM 1297 C CA . SER A 1 175 ? -24.217 -22.053 -5.574 1.00 44.31 175 SER A CA 1
ATOM 1298 C C . SER A 1 175 ? -24.536 -20.982 -4.531 1.00 44.31 175 SER A C 1
ATOM 1300 O O . SER A 1 175 ? -25.096 -21.310 -3.486 1.00 44.31 175 SER A O 1
ATOM 1302 N N . SER A 1 176 ? -24.335 -19.709 -4.855 1.00 36.09 176 SER A N 1
ATOM 1303 C CA . SER A 1 176 ? -25.281 -18.676 -4.427 1.00 36.09 176 SER A CA 1
ATOM 1304 C C . SER A 1 176 ? -25.111 -17.408 -5.251 1.00 36.09 176 SER A C 1
ATOM 1306 O O . SER A 1 176 ? -24.133 -16.676 -5.143 1.00 36.09 176 SER A O 1
ATOM 1308 N N . SER A 1 177 ? -26.136 -17.173 -6.056 1.00 43.38 177 SER A N 1
ATOM 1309 C CA . SER A 1 177 ? -26.667 -15.879 -6.459 1.00 43.38 177 SER A CA 1
ATOM 1310 C C . SER A 1 177 ? -26.485 -14.771 -5.413 1.00 43.38 177 SER A C 1
ATOM 1312 O O . SER A 1 177 ? -26.948 -14.899 -4.282 1.00 43.38 177 SER A O 1
ATOM 1314 N N . GLY A 1 178 ? -25.902 -13.654 -5.847 1.00 30.73 178 GLY A N 1
ATOM 1315 C CA . GLY A 1 178 ? -25.789 -12.415 -5.083 1.00 30.73 178 GLY A CA 1
ATOM 1316 C C . GLY A 1 178 ? -25.623 -11.218 -6.014 1.00 30.73 178 GLY A C 1
ATOM 1317 O O . GLY A 1 178 ? -24.554 -10.631 -6.099 1.00 30.73 178 GLY A O 1
ATOM 1318 N N . PHE A 1 179 ? -26.682 -10.878 -6.750 1.00 37.78 179 PHE A N 1
ATOM 1319 C CA . PHE A 1 179 ? -26.809 -9.567 -7.386 1.00 37.78 179 PHE A CA 1
ATOM 1320 C C . PHE A 1 179 ? -26.980 -8.529 -6.268 1.00 37.78 179 PHE A C 1
ATOM 1322 O O . PHE A 1 179 ? -28.038 -8.487 -5.644 1.00 37.78 179 PHE A O 1
ATOM 1329 N N . TYR A 1 180 ? -25.982 -7.679 -6.032 1.00 34.34 180 TYR A N 1
ATOM 1330 C CA . TYR A 1 180 ? -26.198 -6.406 -5.349 1.00 34.34 180 TYR A CA 1
ATOM 1331 C C . TYR A 1 180 ? -25.670 -5.267 -6.212 1.00 34.34 180 TYR A C 1
ATOM 1333 O O . TYR A 1 180 ? -24.476 -5.052 -6.385 1.00 34.34 180 TYR A O 1
ATOM 1341 N N . LEU A 1 181 ? -26.644 -4.564 -6.785 1.00 38.19 181 LEU A N 1
ATOM 1342 C CA . LEU A 1 181 ? -26.525 -3.230 -7.342 1.00 38.19 181 LEU A CA 1
ATOM 1343 C C . LEU A 1 181 ? -25.918 -2.288 -6.297 1.00 38.19 181 LEU A C 1
ATOM 1345 O O . LEU A 1 181 ? -26.493 -2.118 -5.226 1.00 38.19 181 LEU A O 1
ATOM 1349 N N . CYS A 1 182 ? -24.848 -1.588 -6.661 1.00 28.78 182 CYS A N 1
ATOM 1350 C CA . CYS A 1 182 ? -24.521 -0.303 -6.053 1.00 28.78 182 CYS A CA 1
ATOM 1351 C C . CYS A 1 182 ? -24.470 0.755 -7.162 1.00 28.78 182 CYS A C 1
ATOM 1353 O O . CYS A 1 182 ? -23.420 1.107 -7.688 1.00 28.78 182 CYS A O 1
ATOM 1355 N N . HIS A 1 183 ? -25.654 1.209 -7.581 1.00 34.78 183 HIS A N 1
ATOM 1356 C CA . HIS A 1 183 ? -25.820 2.495 -8.254 1.00 34.78 183 HIS A CA 1
ATOM 1357 C C . HIS A 1 183 ? -26.191 3.555 -7.207 1.00 34.78 183 HIS A C 1
ATOM 1359 O O . HIS A 1 183 ? -27.000 3.286 -6.322 1.00 34.78 183 HIS A O 1
ATOM 1365 N N . ALA A 1 184 ? -25.661 4.767 -7.416 1.00 32.75 184 ALA A N 1
ATOM 1366 C CA . ALA A 1 184 ? -25.824 6.014 -6.653 1.00 32.75 184 ALA A CA 1
ATOM 1367 C C . ALA A 1 184 ? -25.005 6.065 -5.346 1.00 32.75 184 ALA A C 1
ATOM 1369 O O . ALA A 1 184 ? -25.337 5.416 -4.367 1.00 32.75 184 ALA A O 1
ATOM 1370 N N . ARG A 1 185 ? -23.941 6.874 -5.236 1.00 31.52 185 ARG A N 1
ATOM 1371 C CA . ARG A 1 185 ? -23.941 8.329 -5.463 1.00 31.52 185 ARG A CA 1
ATOM 1372 C C . ARG A 1 185 ? -22.595 8.842 -5.999 1.00 31.52 185 ARG A C 1
ATOM 1374 O O . ARG A 1 185 ? -21.737 9.276 -5.242 1.00 31.52 185 ARG A O 1
ATOM 1381 N N . ILE A 1 186 ? -22.460 8.882 -7.320 1.00 39.16 186 ILE A N 1
ATOM 1382 C CA . ILE A 1 186 ? -21.481 9.731 -8.010 1.00 39.16 186 ILE A CA 1
ATOM 1383 C C . ILE A 1 186 ? -22.263 10.931 -8.538 1.00 39.16 186 ILE A C 1
ATOM 1385 O O . ILE A 1 186 ? -22.848 10.841 -9.609 1.00 39.16 186 ILE A O 1
ATOM 1389 N N . ALA A 1 187 ? -22.373 11.996 -7.743 1.00 32.31 187 ALA A N 1
ATOM 1390 C CA . ALA A 1 187 ? -22.676 13.362 -8.196 1.00 32.31 187 ALA A CA 1
ATOM 1391 C C . ALA A 1 187 ? -22.909 14.268 -6.979 1.00 32.31 187 ALA A C 1
ATOM 1393 O O . ALA A 1 187 ? -24.056 14.520 -6.639 1.00 32.31 187 ALA A O 1
ATOM 1394 N N . THR A 1 188 ? -21.838 14.738 -6.323 1.00 34.69 188 THR A N 1
ATOM 1395 C CA . THR A 1 188 ? -21.847 16.026 -5.577 1.00 34.69 188 THR A CA 1
ATOM 1396 C C . THR A 1 188 ? -20.488 16.454 -5.008 1.00 34.69 188 THR A C 1
ATOM 1398 O O . THR A 1 188 ? -20.373 17.585 -4.552 1.00 34.69 188 THR A O 1
ATOM 1401 N N . ALA A 1 189 ? -19.431 15.636 -5.055 1.00 32.59 189 ALA A N 1
ATOM 1402 C CA . ALA A 1 189 ? -18.137 16.033 -4.476 1.00 32.59 189 ALA A CA 1
ATOM 1403 C C . ALA A 1 189 ? -17.281 16.963 -5.368 1.00 32.59 189 ALA A C 1
ATOM 1405 O O . ALA A 1 189 ? -16.299 17.529 -4.900 1.00 32.59 189 ALA A O 1
ATOM 1406 N N . PHE A 1 190 ? -17.659 17.184 -6.633 1.00 34.53 190 PHE A N 1
ATOM 1407 C CA . PHE A 1 190 ? -16.845 17.953 -7.588 1.00 34.53 190 PHE A CA 1
ATOM 1408 C C . PHE A 1 190 ? -16.963 19.485 -7.476 1.00 34.53 190 PHE A C 1
ATOM 1410 O O . PHE A 1 190 ? -16.327 20.198 -8.246 1.00 34.53 190 PHE A O 1
ATOM 1417 N N . THR A 1 191 ? -17.742 20.023 -6.531 1.00 33.88 191 THR A N 1
ATOM 1418 C CA . THR A 1 191 ? -17.974 21.481 -6.432 1.00 33.88 191 THR A CA 1
ATOM 1419 C C . THR A 1 191 ? -17.395 22.139 -5.174 1.00 33.88 191 THR A C 1
ATOM 1421 O O . THR A 1 191 ? -17.465 23.356 -5.056 1.00 33.88 191 THR A O 1
ATOM 1424 N N . PHE A 1 192 ? -16.778 21.391 -4.250 1.00 31.94 192 PHE A N 1
ATOM 1425 C CA . PHE A 1 192 ? -16.292 21.964 -2.979 1.00 31.94 192 PHE A CA 1
ATOM 1426 C C . PHE A 1 192 ? -14.804 22.362 -2.956 1.00 31.94 192 PHE A C 1
ATOM 1428 O O . PHE A 1 192 ? -14.357 23.014 -2.015 1.00 31.94 192 PHE A O 1
ATOM 1435 N N . LEU A 1 193 ? -14.034 22.038 -4.001 1.00 35.66 193 LEU A N 1
ATOM 1436 C CA . LEU A 1 193 ? -12.585 22.289 -4.046 1.00 35.66 193 LEU A CA 1
ATOM 1437 C C . LEU A 1 193 ? -12.176 23.713 -4.472 1.00 35.66 193 LEU A C 1
ATOM 1439 O O . LEU A 1 193 ? -10.986 24.006 -4.519 1.00 35.66 193 LEU A O 1
ATOM 1443 N N . LEU A 1 194 ? -13.119 24.625 -4.735 1.00 36.44 194 LEU A N 1
ATOM 1444 C CA . LEU A 1 194 ? -12.796 25.995 -5.173 1.00 36.44 194 LEU A CA 1
ATOM 1445 C C . LEU A 1 194 ? -12.837 27.066 -4.067 1.00 36.44 194 LEU A C 1
ATOM 1447 O O . LEU A 1 194 ? -12.574 28.228 -4.361 1.00 36.44 194 LEU A O 1
ATOM 1451 N N . SER A 1 195 ? -13.119 26.721 -2.805 1.00 36.31 195 SER A N 1
ATOM 1452 C CA . SER A 1 195 ? -13.347 27.733 -1.750 1.00 36.31 195 SER A CA 1
ATOM 1453 C C . SER A 1 195 ? -12.471 27.647 -0.491 1.00 36.31 195 SER A C 1
ATOM 1455 O O . SER A 1 195 ? -12.675 28.446 0.416 1.00 36.31 195 SER A O 1
ATOM 1457 N N . PHE A 1 196 ? -11.462 26.770 -0.423 1.00 39.00 196 PHE A N 1
ATOM 1458 C CA . PHE A 1 196 ? -10.573 26.671 0.757 1.00 39.00 196 PHE A CA 1
ATOM 1459 C C . PHE A 1 196 ? -9.083 26.931 0.483 1.00 39.00 196 PHE A C 1
ATOM 1461 O O . PHE A 1 196 ? -8.222 26.612 1.301 1.00 39.00 196 PHE A O 1
ATOM 1468 N N . GLY A 1 197 ? -8.760 27.595 -0.627 1.00 33.00 197 GLY A N 1
ATOM 1469 C CA . GLY A 1 197 ? -7.426 28.152 -0.855 1.00 33.00 197 GLY A CA 1
ATOM 1470 C C . GLY A 1 197 ? -7.200 29.441 -0.061 1.00 33.00 197 GLY A C 1
ATOM 1471 O O . GLY A 1 197 ? -7.143 30.499 -0.671 1.00 33.00 197 GLY A O 1
ATOM 1472 N N . ALA A 1 198 ? -7.126 29.391 1.276 1.00 38.44 198 ALA A N 1
ATOM 1473 C CA . ALA A 1 198 ? -6.703 30.565 2.064 1.00 38.44 198 ALA A CA 1
ATOM 1474 C C . ALA A 1 198 ? -6.254 30.320 3.519 1.00 38.44 198 ALA A C 1
ATOM 1476 O O . ALA A 1 198 ? -5.924 31.293 4.192 1.00 38.44 198 ALA A O 1
ATOM 1477 N N . VAL A 1 199 ? -6.232 29.092 4.053 1.00 38.34 199 VAL A N 1
ATOM 1478 C CA . VAL A 1 199 ? -5.912 28.890 5.486 1.00 38.34 199 VAL A CA 1
ATOM 1479 C C . VAL A 1 199 ? -4.886 27.778 5.683 1.00 38.34 199 VAL A C 1
ATOM 1481 O O . VAL A 1 199 ? -5.142 26.788 6.350 1.00 38.34 199 VAL A O 1
ATOM 1484 N N . TRP A 1 200 ? -3.710 27.936 5.080 1.00 39.12 200 TRP A N 1
ATOM 1485 C CA . TRP A 1 200 ? -2.525 27.148 5.433 1.00 39.12 200 TRP A CA 1
ATOM 1486 C C . TRP A 1 200 ? -1.288 28.047 5.444 1.00 39.12 200 TRP A C 1
ATOM 1488 O O . TRP A 1 200 ? -0.338 27.863 4.693 1.00 39.12 200 TRP A O 1
ATOM 1498 N N . LEU A 1 201 ? -1.314 29.057 6.310 1.00 36.72 201 LEU A N 1
ATOM 1499 C CA . LEU A 1 201 ? -0.100 29.619 6.886 1.00 36.72 201 LEU A CA 1
ATOM 1500 C C . LEU A 1 201 ? -0.307 29.662 8.399 1.00 36.72 201 LEU A C 1
ATOM 1502 O O . LEU A 1 201 ? -1.281 30.250 8.855 1.00 36.72 201 LEU A O 1
ATOM 1506 N N . GLN A 1 202 ? 0.662 29.101 9.124 1.00 35.62 202 GLN A N 1
ATOM 1507 C CA . GLN A 1 202 ? 0.782 29.033 10.586 1.00 35.62 202 GLN A CA 1
ATOM 1508 C C . GLN A 1 202 ? 0.058 27.848 11.236 1.00 35.62 202 GLN A C 1
ATOM 1510 O O . GLN A 1 202 ? -1.087 27.962 11.662 1.00 35.62 202 GLN A O 1
ATOM 1515 N N . LEU A 1 203 ? 0.773 26.722 11.341 1.00 36.69 203 LEU A N 1
ATOM 1516 C CA . LEU A 1 203 ? 1.230 26.128 12.610 1.00 36.69 203 LEU A CA 1
ATOM 1517 C C . LEU A 1 203 ? 2.194 24.967 12.329 1.00 36.69 203 LEU A C 1
ATOM 1519 O O . LEU A 1 203 ? 1.869 24.122 11.466 1.00 36.69 203 LEU A O 1
#

Radius of gyration: 22.13 Å; chains: 1; bounding box: 44×78×41 Å